Protein AF-A0A109BG45-F1 (afdb_monomer_lite)

Structure (mmCIF, N/CA/C/O backbone):
data_AF-A0A109BG45-F1
#
_entry.id   AF-A0A109BG45-F1
#
loop_
_atom_site.group_PDB
_atom_site.id
_atom_site.type_symbol
_atom_site.label_atom_id
_atom_site.label_alt_id
_atom_site.label_comp_id
_atom_site.label_asym_id
_atom_site.label_entity_id
_atom_site.label_seq_id
_atom_site.pdbx_PDB_ins_code
_atom_site.Cartn_x
_atom_site.Cartn_y
_atom_site.Cartn_z
_atom_site.occupancy
_atom_site.B_iso_or_equiv
_atom_site.auth_seq_id
_atom_site.auth_comp_id
_atom_site.auth_asym_id
_atom_site.auth_atom_id
_atom_site.pdbx_PDB_model_num
ATOM 1 N N . MET A 1 1 ? -36.712 28.161 37.972 1.00 39.00 1 MET A N 1
ATOM 2 C CA . MET A 1 1 ? -36.396 28.211 36.526 1.00 39.00 1 MET A CA 1
ATOM 3 C C . MET A 1 1 ? -36.113 26.792 36.046 1.00 39.00 1 MET A C 1
ATOM 5 O O . MET A 1 1 ? -35.188 26.171 36.550 1.00 39.00 1 MET A O 1
ATOM 9 N N . GLY A 1 2 ? -36.971 26.234 35.188 1.00 49.62 2 GLY A N 1
ATOM 10 C CA . GLY A 1 2 ? -36.938 24.815 34.811 1.00 49.62 2 GLY A CA 1
ATOM 11 C C . GLY A 1 2 ? -35.789 24.480 33.861 1.00 49.62 2 GLY A C 1
ATOM 12 O O . GLY A 1 2 ? -35.811 24.874 32.696 1.00 49.62 2 GLY A O 1
ATOM 13 N N . GLY A 1 3 ? -34.791 23.744 34.353 1.00 68.00 3 GLY A N 1
ATOM 14 C CA . GLY A 1 3 ? -33.660 23.276 33.554 1.00 68.00 3 GLY A CA 1
ATOM 15 C C . GLY A 1 3 ? -34.082 22.176 32.581 1.00 68.00 3 GLY A C 1
ATOM 16 O O . GLY A 1 3 ? -34.244 21.022 32.973 1.00 68.00 3 GLY A O 1
ATOM 17 N N . ARG A 1 4 ? -34.262 22.518 31.300 1.00 81.50 4 ARG A N 1
ATOM 18 C CA . ARG A 1 4 ? -34.467 21.524 30.236 1.00 81.50 4 ARG A CA 1
ATOM 19 C C . ARG A 1 4 ? -33.150 20.792 29.973 1.00 81.50 4 ARG A C 1
ATOM 21 O O . ARG A 1 4 ? -32.140 21.424 29.675 1.00 81.50 4 ARG A O 1
ATOM 28 N N . GLN A 1 5 ? -33.165 19.466 30.078 1.00 89.19 5 GLN A N 1
ATOM 29 C CA . GLN A 1 5 ? -32.034 18.616 29.697 1.00 89.19 5 GLN A CA 1
ATOM 30 C C . GLN A 1 5 ? -32.020 18.423 28.177 1.00 89.19 5 GLN A C 1
ATOM 32 O O . GLN A 1 5 ? -33.080 18.301 27.567 1.00 89.19 5 GLN A O 1
ATOM 37 N N . TYR A 1 6 ? -30.833 18.370 27.576 1.00 90.00 6 TYR A N 1
ATOM 38 C CA . TYR A 1 6 ? -30.641 18.184 26.135 1.00 90.00 6 TYR A CA 1
ATOM 39 C C . TYR A 1 6 ? -29.711 17.006 25.873 1.00 90.00 6 TYR A C 1
ATOM 41 O O . TYR A 1 6 ? -28.786 16.752 26.648 1.00 90.00 6 TYR A O 1
ATOM 49 N N . LEU A 1 7 ? -29.944 16.306 24.764 1.00 91.25 7 LEU A N 1
ATOM 50 C CA . LEU A 1 7 ? -29.063 15.242 24.306 1.00 91.25 7 LEU A CA 1
ATOM 51 C C . LEU A 1 7 ? -28.086 15.791 23.264 1.00 91.25 7 LEU A C 1
ATOM 53 O O . LEU A 1 7 ? -28.485 16.496 22.342 1.00 91.25 7 LEU A O 1
ATOM 57 N N . TYR A 1 8 ? -26.811 15.431 23.384 1.00 90.06 8 TYR A N 1
ATOM 58 C CA . TYR A 1 8 ? -25.773 15.812 22.430 1.00 90.06 8 TYR A CA 1
ATOM 59 C C . TYR A 1 8 ? -25.122 14.573 21.820 1.00 90.06 8 TYR A C 1
ATOM 61 O O . TYR A 1 8 ? -24.766 13.625 22.522 1.00 90.06 8 TYR A O 1
ATOM 69 N N . ARG A 1 9 ? -24.927 14.600 20.501 1.00 88.50 9 ARG A N 1
ATOM 70 C CA . ARG A 1 9 ? -24.063 13.669 19.779 1.00 88.50 9 ARG A CA 1
ATOM 71 C C . ARG A 1 9 ? -22.650 14.230 19.760 1.00 88.50 9 ARG A C 1
ATOM 73 O O . ARG A 1 9 ? -22.408 15.278 19.168 1.00 88.50 9 ARG A O 1
ATOM 80 N N . ILE A 1 10 ? -21.724 13.504 20.369 1.00 87.19 10 ILE A N 1
ATOM 81 C CA . ILE A 1 10 ? -20.293 13.797 20.283 1.00 87.19 10 ILE A CA 1
ATOM 82 C C . ILE A 1 10 ? -19.806 13.280 18.928 1.00 87.19 10 ILE A C 1
ATOM 84 O O . ILE A 1 10 ? -19.889 12.077 18.669 1.00 87.19 10 ILE A O 1
ATOM 88 N N . VAL A 1 11 ? -19.366 14.185 18.054 1.00 79.31 11 VAL A N 1
ATOM 89 C CA . VAL A 1 11 ? -18.773 13.846 16.751 1.00 79.31 11 VAL A CA 1
ATOM 90 C C . VAL A 1 11 ? -17.262 13.685 16.916 1.00 79.31 11 VAL A C 1
ATOM 92 O O . VAL A 1 11 ? -16.708 12.662 16.523 1.00 79.31 11 VAL A O 1
ATOM 95 N N . ASP A 1 12 ? -16.627 14.634 17.603 1.00 74.25 12 ASP A N 1
ATOM 96 C CA . ASP A 1 12 ? -15.226 14.586 18.029 1.00 74.25 12 ASP A CA 1
ATOM 97 C C . ASP A 1 12 ? -15.046 15.343 19.368 1.00 74.25 12 ASP A C 1
ATOM 99 O O . ASP A 1 12 ? -16.030 15.661 20.033 1.00 74.25 12 ASP A O 1
ATOM 103 N N . ARG A 1 13 ? -13.798 15.592 19.804 1.00 73.00 13 ARG A N 1
ATOM 104 C CA . ARG A 1 13 ? -13.488 16.262 21.087 1.00 73.00 13 ARG A CA 1
ATOM 105 C C . ARG A 1 13 ? -14.032 17.701 21.181 1.00 73.00 13 ARG A C 1
ATOM 107 O O . ARG A 1 13 ? -14.229 18.179 22.293 1.00 73.00 13 ARG A O 1
ATOM 114 N N . TYR A 1 14 ? -14.226 18.388 20.060 1.00 76.12 14 TYR A N 1
ATOM 115 C CA . TYR A 1 14 ? -14.651 19.790 19.996 1.00 76.12 14 TYR A CA 1
ATOM 116 C C . TYR A 1 14 ? -16.032 19.964 19.357 1.00 76.12 14 TYR A C 1
ATOM 118 O O . TYR A 1 14 ? -16.731 20.928 19.663 1.00 76.12 14 TYR A O 1
ATOM 126 N N . THR A 1 15 ? -16.451 19.024 18.510 1.00 81.62 15 THR A N 1
ATOM 127 C CA . THR A 1 15 ? -17.715 19.101 17.777 1.00 81.62 15 THR A CA 1
ATOM 128 C C . THR A 1 15 ? -18.800 18.278 18.460 1.00 81.62 15 THR A C 1
ATOM 130 O O . THR A 1 15 ? -18.813 17.042 18.405 1.00 81.62 15 THR A O 1
ATOM 133 N N . HIS A 1 16 ? -19.770 18.969 19.057 1.00 88.94 16 HIS A N 1
ATOM 134 C CA . HIS A 1 16 ? -20.977 18.368 19.622 1.00 88.94 16 HIS A CA 1
ATOM 135 C C . HIS A 1 16 ? -22.215 18.871 18.874 1.00 88.94 16 HIS A C 1
ATOM 137 O O . HIS A 1 16 ? -22.418 20.073 18.724 1.00 88.94 16 HIS A O 1
ATOM 143 N N . LYS A 1 17 ? -23.083 17.954 18.437 1.00 89.19 17 LYS A N 1
ATOM 144 C CA . LYS A 1 17 ? -24.343 18.284 17.759 1.00 89.19 17 LYS A CA 1
ATOM 145 C C . LYS A 1 17 ? -25.517 18.041 18.700 1.00 89.19 17 LYS A C 1
ATOM 147 O O . LYS A 1 17 ? -25.721 16.909 19.136 1.00 89.19 17 LYS A O 1
ATOM 152 N N . SER A 1 18 ? -26.285 19.085 19.012 1.00 90.06 18 SER A N 1
ATOM 153 C CA . SER A 1 18 ? -27.522 18.935 19.788 1.00 90.06 18 SER A CA 1
ATOM 154 C C . SER A 1 18 ? -28.528 18.079 19.015 1.00 90.06 18 SER A C 1
ATOM 156 O O . SER A 1 18 ? -28.709 18.253 17.810 1.00 90.06 18 SER A O 1
ATOM 158 N N . LEU A 1 19 ? -29.166 17.144 19.714 1.00 90.88 19 LEU A N 1
ATOM 159 C CA . LEU A 1 19 ? -30.260 16.307 19.218 1.00 90.88 19 LEU A CA 1
ATOM 160 C C . LEU A 1 19 ? -31.622 16.770 19.759 1.00 90.88 19 LEU A C 1
ATOM 162 O O . LEU A 1 19 ? -32.627 16.097 19.550 1.00 90.88 19 LEU A O 1
ATOM 166 N N . GLY A 1 20 ? -31.657 17.917 20.445 1.00 91.31 20 GLY A N 1
ATOM 167 C CA . GLY A 1 20 ? -32.867 18.482 21.028 1.00 91.31 20 GLY A CA 1
ATOM 168 C C . GLY A 1 20 ? -33.078 18.129 22.507 1.00 91.31 20 GLY A C 1
ATOM 169 O O . GLY A 1 20 ? -32.203 17.535 23.152 1.00 91.31 20 GLY A O 1
ATOM 170 N N . PRO A 1 21 ? -34.213 18.572 23.078 1.00 93.06 21 PRO A N 1
ATOM 171 C CA . PRO A 1 21 ? -34.541 18.356 24.479 1.00 93.06 21 PRO A CA 1
ATOM 172 C C . PRO A 1 21 ? -34.782 16.874 24.774 1.00 93.06 21 PRO A C 1
ATOM 174 O O . PRO A 1 21 ? -35.216 16.108 23.914 1.00 93.06 21 PRO A O 1
ATOM 177 N N . ARG A 1 22 ? -34.538 16.486 26.026 1.00 91.94 22 ARG A N 1
ATOM 178 C CA . ARG A 1 22 ? -34.756 15.131 26.523 1.00 91.94 22 ARG A CA 1
ATOM 179 C C . ARG A 1 22 ? -36.249 14.792 26.503 1.00 91.94 22 ARG A C 1
ATOM 181 O O . ARG A 1 22 ? -37.022 15.264 27.329 1.00 91.94 22 ARG A O 1
ATOM 188 N N . THR A 1 23 ? -36.624 13.958 25.546 1.00 93.06 23 THR A N 1
ATOM 189 C CA . THR A 1 23 ? -37.953 13.375 25.328 1.00 93.06 23 THR A CA 1
ATOM 190 C C . THR A 1 23 ? -37.845 11.850 25.250 1.00 93.06 23 THR A C 1
ATOM 192 O O . THR A 1 23 ? -36.745 11.315 25.077 1.00 93.06 23 THR A O 1
ATOM 195 N N . ALA A 1 24 ? -38.978 11.141 25.311 1.00 93.38 24 ALA A N 1
ATOM 196 C CA . ALA A 1 24 ? -39.016 9.688 25.114 1.00 93.38 24 ALA A CA 1
ATOM 197 C C . ALA A 1 24 ? -38.356 9.263 23.786 1.00 93.38 24 ALA A C 1
ATOM 199 O O . ALA A 1 24 ? -37.569 8.321 23.762 1.00 93.38 24 ALA A O 1
ATOM 200 N N . ALA A 1 25 ? -38.581 10.023 22.706 1.00 92.06 25 ALA A N 1
ATOM 201 C CA . ALA A 1 25 ? -37.972 9.764 21.402 1.00 92.06 25 ALA A CA 1
ATOM 202 C C . ALA A 1 25 ? -36.437 9.910 21.420 1.00 92.06 25 ALA A C 1
ATOM 204 O O . ALA A 1 25 ? -35.722 9.042 20.923 1.00 92.06 25 ALA A O 1
ATOM 205 N N . THR A 1 26 ? -35.901 10.979 22.024 1.00 92.69 26 THR A N 1
ATOM 206 C CA . THR A 1 26 ? -34.438 11.171 22.108 1.00 92.69 26 THR A CA 1
ATOM 207 C C . THR A 1 26 ? -33.763 10.173 23.052 1.00 92.69 26 THR A C 1
ATOM 209 O O . THR A 1 26 ? -32.624 9.781 22.807 1.00 92.69 26 THR A O 1
ATOM 212 N N . GLU A 1 27 ? -34.449 9.735 24.115 1.00 93.25 27 GLU A N 1
ATOM 213 C CA . GLU A 1 27 ? -33.936 8.685 25.005 1.00 93.25 27 GLU A CA 1
ATOM 214 C C . GLU A 1 27 ? -33.899 7.328 24.299 1.00 93.25 27 GLU A C 1
ATOM 216 O O . GLU A 1 27 ? -32.901 6.620 24.428 1.00 93.25 27 GLU A O 1
ATOM 221 N N . GLN A 1 28 ? -34.907 7.008 23.480 1.00 94.06 28 GLN A N 1
ATOM 222 C CA . GLN A 1 28 ? -34.885 5.808 22.644 1.00 94.06 28 GLN A CA 1
ATOM 223 C C . GLN A 1 28 ? -33.707 5.836 21.660 1.00 94.06 28 GLN A C 1
ATOM 225 O O . GLN A 1 28 ? -32.928 4.889 21.613 1.00 94.06 28 GLN A O 1
ATOM 230 N N . LEU A 1 29 ? -33.485 6.961 20.965 1.00 92.00 29 LEU A N 1
ATOM 231 C CA . LEU A 1 29 ? -32.344 7.123 20.052 1.00 92.00 29 LEU A CA 1
ATOM 232 C C . LEU A 1 29 ? -30.999 6.917 20.767 1.00 92.00 29 LEU A C 1
ATOM 234 O O . LEU A 1 29 ? -30.096 6.260 20.241 1.00 92.00 29 LEU A O 1
ATOM 238 N N . LYS A 1 30 ? -30.852 7.461 21.981 1.00 92.88 30 LYS A N 1
ATOM 239 C CA . LYS A 1 30 ? -29.665 7.243 22.818 1.00 92.88 30 LYS A CA 1
ATOM 240 C C . LYS A 1 30 ? -29.502 5.765 23.168 1.00 92.88 30 LYS A C 1
ATOM 242 O O . LYS A 1 30 ? -28.385 5.254 23.078 1.00 92.88 30 LYS A O 1
ATOM 247 N N . GLN A 1 31 ? -30.581 5.098 23.571 1.00 94.88 31 GLN A N 1
ATOM 248 C CA . GLN A 1 31 ? -30.557 3.690 23.950 1.00 94.88 31 GLN A CA 1
ATOM 249 C C . GLN A 1 31 ? -30.162 2.804 22.764 1.00 94.88 31 GLN A C 1
ATOM 251 O O . GLN A 1 31 ? -29.229 2.012 22.885 1.00 94.88 31 GLN A O 1
ATOM 256 N N . ASP A 1 32 ? -30.776 3.009 21.599 1.00 94.12 32 ASP A N 1
ATOM 257 C CA . ASP A 1 32 ? -30.474 2.270 20.369 1.00 94.12 32 ASP A CA 1
ATOM 258 C C . ASP A 1 32 ? -29.011 2.457 19.948 1.00 94.12 32 ASP A C 1
ATOM 260 O O . ASP A 1 32 ? -28.314 1.492 19.609 1.00 94.12 32 ASP A O 1
ATOM 264 N N . TYR A 1 33 ? -28.503 3.693 20.036 1.00 92.81 33 TYR A N 1
ATOM 265 C CA . TYR A 1 33 ? -27.098 3.997 19.780 1.00 92.81 33 TYR A CA 1
ATOM 266 C C . TYR A 1 33 ? -26.167 3.281 20.764 1.00 92.81 33 TYR A C 1
ATOM 268 O O . TYR A 1 33 ? -25.175 2.685 20.343 1.00 92.81 33 TYR A O 1
ATOM 276 N N . MET A 1 34 ? -26.458 3.321 22.067 1.00 94.31 34 MET A N 1
ATOM 277 C CA . MET A 1 34 ? -25.618 2.688 23.089 1.00 94.31 34 MET A CA 1
ATOM 278 C C . MET A 1 34 ? -25.619 1.163 22.962 1.00 94.31 34 MET A C 1
ATOM 280 O O . MET A 1 34 ? -24.546 0.553 23.034 1.00 94.31 34 MET A O 1
ATOM 284 N N . THR A 1 35 ? -26.778 0.555 22.702 1.00 96.25 35 THR A N 1
ATOM 285 C CA . THR A 1 35 ? -26.905 -0.883 22.437 1.00 96.25 35 THR A CA 1
ATOM 286 C C . THR A 1 35 ? -26.104 -1.269 21.195 1.00 96.25 35 THR A C 1
ATOM 288 O O . THR A 1 35 ? -25.233 -2.139 21.274 1.00 96.25 35 THR A O 1
ATOM 291 N N . SER A 1 36 ? -26.291 -0.560 20.077 1.00 94.38 36 SER A N 1
ATOM 292 C CA . SER A 1 36 ? -25.552 -0.810 18.830 1.00 94.38 36 SER A CA 1
ATOM 293 C C . SER A 1 36 ? -24.044 -0.624 19.003 1.00 94.38 36 SER A C 1
ATOM 295 O O . SER A 1 36 ? -23.246 -1.453 18.566 1.00 94.38 36 SER A O 1
ATOM 297 N N . ARG A 1 37 ? -23.621 0.439 19.695 1.00 94.50 37 ARG A N 1
ATOM 298 C CA . ARG A 1 37 ? -22.209 0.720 19.983 1.00 94.50 37 ARG A CA 1
ATOM 299 C C . ARG A 1 37 ? -21.577 -0.386 20.822 1.00 94.50 37 ARG A C 1
ATOM 301 O O . ARG A 1 37 ? -20.450 -0.789 20.538 1.00 94.50 37 ARG A O 1
ATOM 308 N N . THR A 1 38 ? -22.278 -0.861 21.846 1.00 96.56 38 THR A N 1
ATOM 309 C CA . THR A 1 38 ? -21.796 -1.922 22.739 1.00 96.56 38 THR A CA 1
ATOM 310 C C . THR A 1 38 ? -21.683 -3.248 21.993 1.00 96.56 38 THR A C 1
ATOM 312 O O . THR A 1 38 ? -20.633 -3.894 22.047 1.00 96.56 38 THR A O 1
ATOM 315 N N . ALA A 1 39 ? -22.711 -3.608 21.218 1.00 96.31 39 ALA A N 1
ATOM 316 C CA . ALA A 1 39 ? -22.712 -4.803 20.381 1.00 96.31 39 ALA A CA 1
ATOM 317 C C . ALA A 1 39 ? -21.572 -4.778 19.348 1.00 96.31 39 ALA A C 1
ATOM 319 O O . ALA A 1 39 ? -20.793 -5.729 19.264 1.00 96.31 39 ALA A O 1
ATOM 320 N N . ASN A 1 40 ? -21.401 -3.664 18.629 1.00 96.25 40 ASN A N 1
ATOM 321 C CA . ASN A 1 40 ? -20.343 -3.508 17.629 1.00 96.25 40 ASN A CA 1
ATOM 322 C C . ASN A 1 40 ? -18.943 -3.540 18.248 1.00 96.25 40 ASN A C 1
ATOM 324 O O . ASN A 1 40 ? -18.062 -4.213 17.717 1.00 96.25 40 ASN A O 1
ATOM 328 N N . ARG A 1 41 ? -18.728 -2.883 19.398 1.00 95.81 41 ARG A N 1
ATOM 329 C CA . ARG A 1 41 ? -17.450 -2.966 20.127 1.00 95.81 41 ARG A CA 1
ATOM 330 C C . ARG A 1 41 ? -17.128 -4.400 20.531 1.00 95.81 41 ARG A C 1
ATOM 332 O O . ARG A 1 41 ? -16.028 -4.867 20.259 1.00 95.81 41 ARG A O 1
ATOM 339 N N . SER A 1 42 ? -18.097 -5.108 21.110 1.00 96.88 42 SER A N 1
ATOM 340 C CA . SER A 1 42 ? -17.935 -6.517 21.485 1.00 96.88 42 SER A CA 1
ATOM 341 C C . SER A 1 42 ? -17.601 -7.389 20.270 1.00 96.88 42 SER A C 1
ATOM 343 O O . SER A 1 42 ? -16.668 -8.192 20.319 1.00 96.88 42 SER A O 1
ATOM 345 N N . ARG A 1 43 ? -18.299 -7.186 19.144 1.00 97.06 43 ARG A N 1
ATOM 346 C CA . ARG A 1 43 ? -18.043 -7.902 17.887 1.00 97.06 43 ARG A CA 1
ATOM 347 C C . ARG A 1 43 ? -16.636 -7.633 17.348 1.00 97.06 43 ARG A C 1
ATOM 349 O O . ARG A 1 43 ? -15.932 -8.591 17.047 1.00 97.06 43 ARG A O 1
ATOM 356 N N . ILE A 1 44 ? -16.199 -6.373 17.288 1.00 95.31 44 ILE A N 1
ATOM 357 C CA . ILE A 1 44 ? -14.841 -6.000 16.854 1.00 95.31 44 ILE A CA 1
ATOM 358 C C . ILE A 1 44 ? -13.788 -6.663 17.747 1.00 95.31 44 ILE A C 1
ATOM 360 O O . ILE A 1 44 ? -12.849 -7.267 17.236 1.00 95.31 44 ILE A O 1
ATOM 364 N N . THR A 1 45 ? -13.954 -6.620 19.073 1.00 96.12 45 THR A N 1
ATOM 365 C CA . THR A 1 45 ? -13.021 -7.266 20.008 1.00 96.12 45 THR A CA 1
ATOM 366 C C . THR A 1 45 ? -12.950 -8.778 19.791 1.00 96.12 45 THR A C 1
ATOM 368 O O . THR A 1 45 ? -11.857 -9.341 19.785 1.00 96.12 45 THR A O 1
ATOM 371 N N . LYS A 1 46 ? -14.090 -9.450 19.592 1.00 97.62 46 LYS A N 1
ATOM 372 C CA . LYS A 1 46 ? -14.124 -10.897 19.324 1.00 97.62 46 LYS A CA 1
ATOM 373 C C . LYS A 1 46 ? -13.450 -11.251 17.997 1.00 97.62 46 LYS A C 1
ATOM 375 O O . LYS A 1 46 ? -12.635 -12.168 17.972 1.00 97.62 46 LYS A O 1
ATOM 380 N N . LEU A 1 47 ? -13.742 -10.508 16.926 1.00 96.38 47 LEU A N 1
ATOM 381 C CA . LEU A 1 47 ? -13.122 -10.709 15.612 1.00 96.38 47 LEU A CA 1
ATOM 382 C C . LEU A 1 47 ? -11.608 -10.480 15.667 1.00 96.38 47 LEU A C 1
ATOM 384 O O . LEU A 1 47 ? -10.847 -11.298 15.160 1.00 96.38 47 LEU A O 1
ATOM 388 N N . ARG A 1 48 ? -11.159 -9.428 16.360 1.00 95.12 48 ARG A N 1
ATOM 389 C CA . ARG A 1 48 ? -9.731 -9.163 16.564 1.00 95.12 48 ARG A CA 1
ATOM 390 C C . ARG A 1 48 ? -9.032 -10.318 17.281 1.00 95.12 48 ARG A C 1
ATOM 392 O O . ARG A 1 48 ? -7.999 -10.774 16.807 1.00 95.12 48 ARG A O 1
ATOM 399 N N . LYS A 1 49 ? -9.623 -10.846 18.358 1.00 97.00 49 LYS A N 1
ATOM 400 C CA . LYS A 1 49 ? -9.081 -12.021 19.061 1.00 97.00 49 LYS A CA 1
ATOM 401 C C . LYS A 1 49 ? -9.001 -13.256 18.161 1.00 97.00 49 LYS A C 1
ATOM 403 O O . LYS A 1 49 ? -8.078 -14.049 18.304 1.00 97.00 49 LYS A O 1
ATOM 408 N N . ALA A 1 50 ? -9.958 -13.447 17.252 1.00 96.88 50 ALA A N 1
ATOM 409 C CA . ALA A 1 50 ? -9.915 -14.552 16.294 1.00 96.88 50 ALA A CA 1
ATOM 410 C C . ALA A 1 50 ? -8.757 -14.397 15.289 1.00 96.88 50 ALA A C 1
ATOM 412 O O . ALA A 1 50 ? -8.051 -15.369 15.016 1.00 96.88 50 ALA A O 1
ATOM 413 N N . LEU A 1 51 ? -8.510 -13.176 14.802 1.00 95.81 51 LEU A N 1
ATOM 414 C CA . LEU A 1 51 ? -7.352 -12.877 13.952 1.00 95.81 51 LEU A CA 1
ATOM 415 C C . LEU A 1 51 ? -6.031 -13.104 14.698 1.00 95.81 51 LEU A C 1
ATOM 417 O O . LEU A 1 51 ? -5.156 -13.794 14.186 1.00 95.81 51 LEU A O 1
ATOM 421 N N . GLU A 1 52 ? -5.917 -12.614 15.935 1.00 96.56 52 GLU A N 1
ATOM 422 C CA . GLU A 1 52 ? -4.722 -12.790 16.776 1.00 96.56 52 GLU A CA 1
ATOM 423 C C . GLU A 1 52 ? -4.422 -14.273 17.048 1.00 96.56 52 GLU A C 1
ATOM 425 O O . GLU A 1 52 ? -3.265 -14.686 17.015 1.00 96.56 52 GLU A O 1
ATOM 430 N N . LYS A 1 53 ? -5.456 -15.104 17.235 1.00 97.25 53 LYS A N 1
ATOM 431 C CA . LYS A 1 53 ? -5.306 -16.566 17.346 1.00 97.25 53 LYS A CA 1
ATOM 432 C C . LYS A 1 53 ? -4.837 -17.228 16.049 1.00 97.25 53 LYS A C 1
ATOM 434 O O . LYS A 1 53 ? -4.150 -18.243 16.108 1.00 97.25 53 LYS A O 1
ATOM 439 N N . SER A 1 54 ? -5.206 -16.674 14.896 1.00 96.44 54 SER A N 1
ATOM 440 C CA . SER A 1 54 ? -4.842 -17.215 13.579 1.00 96.44 54 SER A CA 1
ATOM 441 C C . SER A 1 54 ? -3.436 -16.791 13.143 1.00 96.44 54 SER A C 1
ATOM 443 O O . SER A 1 54 ? -2.811 -17.464 12.330 1.00 96.44 54 SER A O 1
ATOM 445 N N . ALA A 1 55 ? -2.897 -15.709 13.709 1.00 97.44 55 ALA A N 1
ATOM 446 C CA . ALA A 1 55 ? -1.608 -15.156 13.306 1.00 97.44 55 ALA A CA 1
ATOM 447 C C . ALA A 1 55 ? -0.418 -16.137 13.418 1.00 97.44 55 ALA A C 1
ATOM 449 O O . ALA A 1 55 ? 0.368 -16.221 12.472 1.00 97.44 55 ALA A O 1
ATOM 450 N N . PRO A 1 56 ? -0.255 -16.933 14.497 1.00 97.81 56 PRO A N 1
ATOM 451 C CA . PRO A 1 56 ? 0.781 -17.966 14.544 1.00 97.81 56 PRO A CA 1
ATOM 452 C C . PRO A 1 56 ? 0.612 -19.038 13.462 1.00 97.81 56 PRO A C 1
ATOM 454 O O . PRO A 1 56 ? 1.607 -19.468 12.889 1.00 97.81 56 PRO A O 1
ATOM 457 N N . ILE A 1 57 ? -0.631 -19.419 13.143 1.00 97.44 57 ILE A N 1
ATOM 458 C CA . ILE A 1 57 ? -0.941 -20.413 12.103 1.00 97.44 57 ILE A CA 1
ATOM 459 C C . ILE A 1 57 ? -0.540 -19.868 10.732 1.00 97.44 57 ILE A C 1
ATOM 461 O O . ILE A 1 57 ? 0.160 -20.542 9.986 1.00 97.44 57 ILE A O 1
ATOM 465 N N . ASN A 1 58 ? -0.903 -18.621 10.428 1.00 96.88 58 ASN A N 1
ATOM 466 C CA . ASN A 1 58 ? -0.539 -17.983 9.165 1.00 96.88 58 ASN A CA 1
ATOM 467 C C . ASN A 1 58 ? 0.984 -17.907 8.970 1.00 96.88 58 ASN A C 1
ATOM 469 O O . ASN A 1 58 ? 1.478 -18.113 7.862 1.00 96.88 58 ASN A O 1
ATOM 473 N N . ARG A 1 59 ? 1.732 -17.641 10.050 1.00 96.81 59 ARG A N 1
ATOM 474 C CA . ARG A 1 59 ? 3.203 -17.668 10.029 1.00 96.81 59 ARG A CA 1
ATOM 475 C C . ARG A 1 59 ? 3.739 -19.078 9.799 1.00 96.81 59 ARG A C 1
ATOM 477 O O . ARG A 1 59 ? 4.597 -19.254 8.944 1.00 96.81 59 ARG A O 1
ATOM 484 N N . ALA A 1 60 ? 3.207 -20.073 10.510 1.00 96.75 60 ALA A N 1
ATOM 485 C CA . ALA A 1 60 ? 3.611 -21.472 10.358 1.00 96.75 60 ALA A CA 1
ATOM 486 C C . ALA A 1 60 ? 3.331 -22.024 8.948 1.00 96.75 60 ALA A C 1
ATOM 488 O O . ALA A 1 60 ? 4.103 -22.829 8.443 1.00 96.75 60 ALA A O 1
ATOM 489 N N . MET A 1 61 ? 2.267 -21.549 8.297 1.00 94.44 61 MET A N 1
ATOM 490 C CA . MET A 1 61 ? 1.903 -21.901 6.919 1.00 94.44 61 MET A CA 1
ATOM 491 C C . MET A 1 61 ? 2.693 -21.121 5.852 1.00 94.44 61 MET A C 1
ATOM 493 O O . MET A 1 61 ? 2.430 -21.281 4.664 1.00 94.44 61 MET A O 1
ATOM 497 N N . GLY A 1 62 ? 3.623 -20.241 6.241 1.00 91.62 62 GLY A N 1
ATOM 498 C CA . GLY A 1 62 ? 4.426 -19.455 5.297 1.00 91.62 62 GLY A CA 1
ATOM 499 C C . GLY A 1 62 ? 3.665 -18.336 4.572 1.00 91.62 62 GLY A C 1
ATOM 500 O O . GLY A 1 62 ? 4.188 -17.766 3.619 1.00 91.62 62 GLY A O 1
ATOM 501 N N . LEU A 1 63 ? 2.452 -17.985 5.020 1.00 92.62 63 LEU A N 1
ATOM 502 C CA . LEU A 1 63 ? 1.620 -16.945 4.393 1.00 92.62 63 LEU A CA 1
ATOM 503 C C . LEU A 1 63 ? 2.079 -15.523 4.748 1.00 92.62 63 LEU A C 1
ATOM 505 O O . LEU A 1 63 ? 1.771 -14.569 4.040 1.00 92.62 63 LEU A O 1
ATOM 509 N N . ALA A 1 64 ? 2.785 -15.375 5.868 1.00 95.38 64 ALA A N 1
ATOM 510 C CA . ALA A 1 64 ? 3.208 -14.106 6.451 1.00 95.38 64 ALA A CA 1
ATOM 511 C C . ALA A 1 64 ? 4.365 -13.459 5.665 1.00 95.38 64 ALA A C 1
ATOM 513 O O . ALA A 1 64 ? 5.530 -13.603 6.029 1.00 95.38 64 ALA A O 1
ATOM 514 N N . ARG A 1 65 ? 4.028 -12.773 4.568 1.00 93.81 65 ARG A N 1
ATOM 515 C CA . ARG A 1 65 ? 4.979 -12.272 3.562 1.00 93.81 65 ARG A CA 1
ATOM 516 C C . ARG A 1 65 ? 5.197 -10.759 3.592 1.00 93.81 65 ARG A C 1
ATOM 518 O O . ARG A 1 65 ? 6.298 -10.321 3.275 1.00 93.81 65 ARG A O 1
ATOM 525 N N . VAL A 1 66 ? 4.178 -9.965 3.944 1.00 96.19 66 VAL A N 1
ATOM 526 C CA . VAL A 1 66 ? 4.288 -8.492 3.913 1.00 96.19 66 VAL A CA 1
ATOM 527 C C . VAL A 1 66 ? 5.175 -8.007 5.066 1.00 96.19 66 VAL A C 1
ATOM 529 O O . VAL A 1 66 ? 4.853 -8.325 6.217 1.00 96.19 66 VAL A O 1
ATOM 532 N N . PRO A 1 67 ? 6.221 -7.197 4.809 1.00 95.56 67 PRO A N 1
ATOM 533 C CA . PRO A 1 67 ? 7.1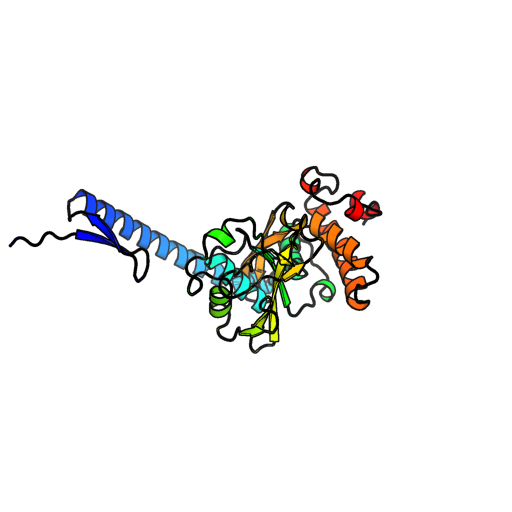04 -6.683 5.848 1.00 95.56 67 PRO A CA 1
ATOM 534 C C . PRO A 1 67 ? 6.333 -5.985 6.965 1.00 95.56 67 PRO A C 1
ATOM 536 O O . PRO A 1 67 ? 5.390 -5.223 6.717 1.00 95.56 67 PRO A O 1
ATOM 539 N N . ARG A 1 68 ? 6.734 -6.215 8.218 1.00 95.00 68 ARG A N 1
ATOM 540 C CA . ARG A 1 68 ? 6.032 -5.659 9.384 1.00 95.00 68 ARG A CA 1
ATOM 541 C C . ARG A 1 68 ? 5.945 -4.128 9.348 1.00 95.00 68 ARG A C 1
ATOM 543 O O . ARG A 1 68 ? 4.904 -3.587 9.724 1.00 95.00 68 ARG A O 1
ATOM 550 N N . ALA A 1 69 ? 7.001 -3.441 8.905 1.00 94.75 69 ALA A N 1
ATOM 551 C CA . ALA A 1 69 ? 7.024 -1.981 8.785 1.00 94.75 69 ALA A CA 1
ATOM 552 C C . ALA A 1 69 ? 5.946 -1.481 7.807 1.00 94.75 69 ALA A C 1
ATOM 554 O O . ALA A 1 69 ? 5.063 -0.713 8.198 1.00 94.75 69 ALA A O 1
ATOM 555 N N . ALA A 1 70 ? 5.927 -2.023 6.584 1.00 96.44 70 ALA A N 1
ATOM 556 C CA . ALA A 1 70 ? 4.893 -1.753 5.586 1.00 96.44 70 ALA A CA 1
ATOM 557 C C . ALA A 1 70 ? 3.483 -2.029 6.124 1.00 96.44 70 ALA A C 1
ATOM 559 O O . ALA A 1 70 ? 2.579 -1.209 5.977 1.00 96.44 70 ALA A O 1
ATOM 560 N N . ALA A 1 71 ? 3.288 -3.165 6.799 1.00 97.19 71 ALA A N 1
ATOM 561 C CA . ALA A 1 71 ? 1.984 -3.555 7.316 1.00 97.19 71 ALA A CA 1
ATOM 562 C C . ALA A 1 71 ? 1.438 -2.590 8.378 1.00 97.19 71 ALA A C 1
ATOM 564 O O . ALA A 1 71 ? 0.237 -2.310 8.390 1.00 97.19 71 ALA A O 1
ATOM 565 N N . LYS A 1 72 ? 2.296 -2.056 9.259 1.00 97.06 72 LYS A N 1
ATOM 566 C CA . LYS A 1 72 ? 1.896 -1.026 10.233 1.00 97.06 72 LYS A CA 1
ATOM 567 C C . LYS A 1 72 ? 1.408 0.240 9.526 1.00 97.06 72 LYS A C 1
ATOM 569 O O . LYS A 1 72 ? 0.338 0.740 9.872 1.00 97.06 72 LYS A O 1
ATOM 574 N N . ILE A 1 73 ? 2.154 0.709 8.524 1.00 97.06 73 ILE A N 1
ATOM 575 C CA . ILE A 1 73 ? 1.820 1.901 7.730 1.00 97.06 73 ILE A CA 1
ATOM 576 C C . ILE A 1 73 ? 0.489 1.701 7.000 1.00 97.06 73 ILE A C 1
ATOM 578 O O . ILE A 1 73 ? -0.427 2.505 7.155 1.00 97.06 73 ILE A O 1
ATOM 582 N N . LEU A 1 74 ? 0.338 0.590 6.277 1.00 97.44 74 LEU A N 1
ATOM 583 C CA . LEU A 1 74 ? -0.876 0.269 5.522 1.00 97.44 74 LEU A CA 1
ATOM 584 C C . LEU A 1 74 ? -2.115 0.210 6.420 1.00 97.44 74 LEU A C 1
ATOM 586 O O . LEU A 1 74 ? -3.135 0.811 6.097 1.00 97.44 74 LEU A O 1
ATOM 590 N N . ARG A 1 75 ? -2.022 -0.441 7.587 1.00 96.88 75 ARG A N 1
ATOM 591 C CA . ARG A 1 75 ? -3.130 -0.489 8.556 1.00 96.88 75 ARG A CA 1
ATOM 592 C C . ARG A 1 75 ? -3.457 0.885 9.137 1.00 96.88 75 ARG A C 1
ATOM 594 O O . ARG A 1 75 ? -4.623 1.148 9.416 1.00 96.88 75 ARG A O 1
ATOM 601 N N . ALA A 1 76 ? -2.463 1.747 9.355 1.00 94.88 76 ALA A N 1
ATOM 602 C CA . ALA A 1 76 ? -2.702 3.099 9.851 1.00 94.88 76 ALA A CA 1
ATOM 603 C C . ALA A 1 76 ? -3.387 3.983 8.794 1.00 94.88 76 ALA A C 1
ATOM 605 O O . ALA A 1 76 ? -4.324 4.710 9.129 1.00 94.88 76 ALA A O 1
ATOM 606 N N . LEU A 1 77 ? -2.975 3.874 7.527 1.00 93.81 77 LEU A N 1
ATOM 607 C CA . LEU A 1 77 ? -3.599 4.566 6.393 1.00 93.81 77 LEU A CA 1
ATOM 608 C C . LEU A 1 77 ? -5.030 4.076 6.132 1.00 93.81 77 LEU A C 1
ATOM 610 O O . LEU A 1 77 ? -5.924 4.892 5.917 1.00 93.81 77 LEU A O 1
ATOM 614 N N . ASP A 1 78 ? -5.267 2.766 6.210 1.00 93.25 78 ASP A N 1
ATOM 615 C CA . ASP A 1 78 ? -6.601 2.157 6.105 1.00 93.25 78 ASP A CA 1
ATOM 616 C C . ASP A 1 78 ? -7.526 2.612 7.249 1.00 93.25 78 ASP A C 1
ATOM 618 O O . ASP A 1 78 ? -8.630 3.104 7.022 1.00 93.25 78 ASP A O 1
ATOM 622 N N . GLN A 1 79 ? -7.049 2.585 8.500 1.00 90.00 79 GLN A N 1
ATOM 623 C CA . GLN A 1 79 ? -7.815 3.099 9.646 1.00 90.00 79 GLN A CA 1
ATOM 624 C C . GLN A 1 79 ? -8.142 4.593 9.528 1.00 90.00 79 GLN A C 1
ATOM 626 O O . GLN A 1 79 ? -9.171 5.040 10.043 1.00 90.00 79 GLN A O 1
ATOM 631 N N . ALA A 1 80 ? -7.276 5.361 8.865 1.00 87.00 80 ALA A N 1
ATOM 632 C CA . ALA A 1 80 ? -7.503 6.764 8.542 1.00 87.00 80 ALA A CA 1
ATOM 633 C C . ALA A 1 80 ? -8.395 6.969 7.301 1.00 87.00 80 ALA A C 1
ATOM 635 O O . ALA A 1 80 ? -8.752 8.109 7.018 1.00 87.00 80 ALA A O 1
ATOM 636 N N . ARG A 1 81 ? -8.798 5.892 6.607 1.00 86.94 81 ARG A N 1
ATOM 637 C CA . ARG A 1 81 ? -9.567 5.893 5.347 1.00 86.94 81 ARG A CA 1
ATOM 638 C C . ARG A 1 81 ? -8.880 6.636 4.201 1.00 86.94 81 ARG A C 1
ATOM 640 O O . ARG A 1 81 ? -9.547 7.225 3.362 1.00 86.94 81 ARG A O 1
ATOM 647 N N . LEU A 1 82 ? -7.550 6.624 4.195 1.00 87.56 82 LEU A N 1
ATOM 648 C CA . LEU A 1 82 ? -6.739 7.235 3.141 1.00 87.56 82 LEU A CA 1
ATOM 649 C C . LEU A 1 82 ? -6.406 6.206 2.055 1.00 87.56 82 LEU A C 1
ATOM 651 O O . LEU A 1 82 ? -6.367 6.530 0.873 1.00 87.56 82 LEU A O 1
ATOM 655 N N . LEU A 1 83 ? -6.176 4.951 2.452 1.00 90.38 83 LEU A N 1
ATOM 656 C CA . LEU A 1 83 ? -5.852 3.872 1.523 1.00 90.38 83 LEU A CA 1
ATOM 657 C C . LEU A 1 83 ? -7.090 3.462 0.710 1.00 90.38 83 LEU A C 1
ATOM 659 O O . LEU A 1 83 ? -8.159 3.249 1.275 1.00 90.38 83 LEU A O 1
ATOM 663 N N . GLY A 1 84 ? -6.940 3.342 -0.610 1.00 86.38 84 GLY A N 1
ATOM 664 C CA . GLY A 1 84 ? -8.007 2.956 -1.542 1.00 86.38 84 GLY A CA 1
ATOM 665 C C . GLY A 1 84 ? -8.988 4.069 -1.920 1.00 86.38 84 GLY A C 1
ATOM 666 O O . GLY A 1 84 ? -9.646 3.967 -2.952 1.00 86.38 84 GLY A O 1
ATOM 667 N N . ASP A 1 85 ? -9.023 5.166 -1.165 1.00 77.81 85 ASP A N 1
ATOM 668 C CA . ASP A 1 85 ? -9.767 6.384 -1.501 1.00 77.81 85 ASP A CA 1
ATOM 669 C C . ASP A 1 85 ? -8.786 7.539 -1.728 1.00 77.81 85 ASP A C 1
ATOM 671 O O . ASP A 1 85 ? -8.576 8.396 -0.876 1.00 77.81 85 ASP A O 1
ATOM 675 N N . GLY A 1 86 ? -8.115 7.516 -2.882 1.00 82.69 86 GLY A N 1
ATOM 676 C CA . GLY A 1 86 ? -7.185 8.569 -3.295 1.00 82.69 86 GLY A CA 1
ATOM 677 C C . GLY A 1 86 ? -5.710 8.316 -2.995 1.00 82.69 86 GLY A C 1
ATOM 678 O O . GLY A 1 86 ? -4.873 9.060 -3.498 1.00 82.69 86 GLY A O 1
ATOM 679 N N . LEU A 1 87 ? -5.364 7.267 -2.247 1.00 90.75 87 LEU A N 1
ATOM 680 C CA . LEU A 1 87 ? -3.983 6.825 -2.032 1.00 90.75 87 LEU A CA 1
ATOM 681 C C . LEU A 1 87 ? -3.856 5.327 -2.327 1.00 90.75 87 LEU A C 1
ATOM 683 O O . LEU A 1 87 ? -4.617 4.517 -1.794 1.00 90.75 87 LEU A O 1
ATOM 687 N N . PHE A 1 88 ? -2.885 4.945 -3.153 1.00 93.25 88 PHE A N 1
ATOM 688 C CA . PHE A 1 88 ? -2.740 3.572 -3.643 1.00 93.25 88 PHE A CA 1
ATOM 689 C C . PHE A 1 88 ? -1.303 3.090 -3.503 1.00 93.25 88 PHE A C 1
ATOM 691 O O . PHE A 1 88 ? -0.373 3.833 -3.797 1.00 93.25 88 PHE A O 1
ATOM 698 N N . VAL A 1 89 ? -1.107 1.836 -3.103 1.00 95.94 89 VAL A N 1
ATOM 699 C CA . VAL A 1 89 ? 0.219 1.211 -3.067 1.00 95.94 89 VAL A CA 1
ATOM 700 C C . VAL A 1 89 ? 0.724 1.022 -4.492 1.00 95.94 89 VAL A C 1
ATOM 702 O O . VAL A 1 89 ? 0.045 0.427 -5.337 1.00 95.94 89 VAL A O 1
ATOM 705 N N . VAL A 1 90 ? 1.942 1.485 -4.746 1.00 94.56 90 VAL A N 1
ATOM 706 C CA . VAL A 1 90 ? 2.670 1.251 -5.994 1.00 94.56 90 VAL A CA 1
ATOM 707 C C . VAL A 1 90 ? 4.056 0.686 -5.691 1.00 94.56 90 VAL A C 1
ATOM 709 O O . VAL A 1 90 ? 4.360 0.307 -4.559 1.00 94.56 90 VAL A O 1
ATOM 712 N N . GLY A 1 91 ? 4.878 0.538 -6.728 1.00 92.62 91 GLY A N 1
ATOM 713 C CA . GLY A 1 91 ? 6.230 0.019 -6.567 1.00 92.62 91 GLY A CA 1
ATOM 714 C C . GLY A 1 91 ? 6.253 -1.428 -6.074 1.00 92.62 91 GLY A C 1
ATOM 715 O O . GLY A 1 91 ? 5.321 -2.208 -6.283 1.00 92.62 91 GLY A O 1
ATOM 716 N N . THR A 1 92 ? 7.358 -1.805 -5.444 1.00 94.44 92 THR A N 1
ATOM 717 C CA . THR A 1 92 ? 7.633 -3.198 -5.072 1.00 94.44 92 THR A CA 1
ATOM 718 C C . THR A 1 92 ? 6.572 -3.785 -4.139 1.00 94.44 92 THR A C 1
ATOM 720 O O . THR A 1 92 ? 6.215 -4.950 -4.281 1.00 94.44 92 THR A O 1
ATOM 723 N N . HIS A 1 93 ? 6.016 -2.992 -3.222 1.00 96.31 93 HIS A N 1
ATOM 724 C CA . HIS A 1 93 ? 5.053 -3.489 -2.239 1.00 96.31 93 HIS A CA 1
ATOM 725 C C . HIS A 1 93 ? 3.730 -3.964 -2.860 1.00 96.31 93 HIS A C 1
ATOM 727 O O . HIS A 1 93 ? 3.073 -4.829 -2.283 1.00 96.31 93 HIS A O 1
ATOM 733 N N . ALA A 1 94 ? 3.363 -3.490 -4.057 1.00 96.75 94 ALA A N 1
ATOM 734 C CA . ALA A 1 94 ? 2.177 -3.977 -4.763 1.00 96.75 94 ALA A CA 1
ATOM 735 C C . ALA A 1 94 ? 2.259 -5.477 -5.109 1.00 96.75 94 ALA A C 1
ATOM 737 O O . ALA A 1 94 ? 1.226 -6.140 -5.203 1.00 96.75 94 ALA A O 1
ATOM 738 N N . LEU A 1 95 ? 3.471 -6.038 -5.235 1.00 97.44 95 LEU A N 1
ATOM 739 C CA . LEU A 1 95 ? 3.662 -7.459 -5.534 1.00 97.44 95 LEU A CA 1
ATOM 740 C C . LEU A 1 95 ? 2.994 -8.357 -4.488 1.00 97.44 95 LEU A C 1
ATOM 742 O O . LEU A 1 95 ? 2.366 -9.336 -4.870 1.00 97.44 95 LEU A O 1
ATOM 746 N N . TYR A 1 96 ? 3.024 -8.005 -3.201 1.00 97.25 96 TYR A N 1
ATOM 747 C CA . TYR A 1 96 ? 2.386 -8.817 -2.158 1.00 97.25 96 TYR A CA 1
ATOM 748 C C . TYR A 1 96 ? 0.864 -8.938 -2.317 1.00 97.25 96 TYR A C 1
ATOM 750 O O . TYR A 1 96 ? 0.280 -9.969 -1.983 1.00 97.25 96 TYR A O 1
ATOM 758 N N . ALA A 1 97 ? 0.208 -7.905 -2.854 1.00 97.44 97 ALA A N 1
ATOM 759 C CA . ALA A 1 97 ? -1.214 -7.973 -3.174 1.00 97.44 97 ALA A CA 1
ATOM 760 C C . ALA A 1 97 ? -1.465 -8.950 -4.333 1.00 97.44 97 ALA A C 1
ATOM 762 O O . ALA A 1 97 ? -2.416 -9.735 -4.298 1.00 97.44 97 ALA A O 1
ATOM 763 N N . TYR A 1 98 ? -0.589 -8.933 -5.342 1.00 97.69 98 TYR A N 1
ATOM 764 C CA . TYR A 1 98 ? -0.667 -9.855 -6.472 1.00 97.69 98 TYR A CA 1
ATOM 765 C C . TYR A 1 98 ? -0.377 -11.300 -6.046 1.00 97.69 98 TYR A C 1
ATOM 767 O O . TYR A 1 98 ? -1.092 -12.195 -6.496 1.00 97.69 98 TYR A O 1
ATOM 775 N N . GLU A 1 99 ? 0.584 -11.546 -5.144 1.00 96.31 99 GLU A N 1
ATOM 776 C CA . GLU A 1 99 ? 0.819 -12.874 -4.542 1.00 96.31 99 GLU A CA 1
ATOM 777 C C . GLU A 1 99 ? -0.456 -13.395 -3.878 1.00 96.31 99 GLU A C 1
ATOM 779 O O . GLU A 1 99 ? -0.946 -14.475 -4.209 1.00 96.31 99 GLU A O 1
ATOM 784 N N . ALA A 1 100 ? -1.045 -12.579 -2.996 1.00 95.94 100 ALA A N 1
ATOM 785 C CA . ALA A 1 100 ? -2.198 -12.960 -2.187 1.00 95.94 100 ALA A CA 1
ATOM 786 C C . ALA A 1 100 ? -3.423 -13.376 -3.018 1.00 95.94 100 ALA A C 1
ATOM 788 O O . ALA A 1 100 ? -4.236 -14.178 -2.561 1.00 95.94 100 ALA A O 1
ATOM 789 N N . ARG A 1 101 ? -3.578 -12.832 -4.231 1.00 96.62 101 ARG A N 1
ATOM 790 C CA . ARG A 1 101 ? -4.713 -13.134 -5.118 1.00 96.62 101 ARG A CA 1
ATOM 791 C C . ARG A 1 101 ? -4.390 -14.193 -6.168 1.00 96.62 101 ARG A C 1
ATOM 793 O O . ARG A 1 101 ? -5.285 -14.952 -6.520 1.00 96.62 101 ARG A O 1
ATOM 800 N N . SER A 1 102 ? -3.161 -14.225 -6.686 1.00 95.00 102 SER A N 1
ATOM 801 C CA . SER A 1 102 ? -2.763 -15.157 -7.755 1.00 95.00 102 SER A CA 1
ATOM 802 C C . SER A 1 102 ? -2.294 -16.517 -7.233 1.00 95.00 102 SER A C 1
ATOM 804 O O . SER A 1 102 ? -2.220 -17.467 -8.006 1.00 95.00 102 SER A O 1
ATOM 806 N N . GLY A 1 103 ? -1.948 -16.617 -5.944 1.00 91.44 103 GLY A N 1
ATOM 807 C CA . GLY A 1 103 ? -1.335 -17.812 -5.359 1.00 91.44 103 GLY A CA 1
ATOM 808 C C . GLY A 1 103 ? 0.132 -18.016 -5.761 1.00 91.44 103 GLY A C 1
ATOM 809 O O . GLY A 1 103 ? 0.735 -19.017 -5.378 1.00 91.44 103 GLY A O 1
ATOM 810 N N . LEU A 1 104 ? 0.716 -17.085 -6.523 1.00 92.50 104 LEU A N 1
ATOM 811 C CA . LEU A 1 104 ? 2.132 -17.088 -6.870 1.00 92.50 104 LEU A CA 1
ATOM 812 C C . LEU A 1 104 ? 2.963 -16.510 -5.718 1.00 92.50 104 LEU A C 1
ATOM 814 O O . LEU A 1 104 ? 2.527 -15.591 -5.031 1.00 92.50 104 LEU A O 1
ATOM 818 N N . VAL A 1 105 ? 4.182 -17.020 -5.550 1.00 94.06 105 VAL A N 1
ATOM 819 C CA . VAL A 1 105 ? 5.190 -16.449 -4.650 1.00 94.06 105 VAL A CA 1
ATOM 820 C C . VAL A 1 105 ? 6.314 -15.867 -5.500 1.00 94.06 105 VAL A C 1
ATOM 822 O O . VAL A 1 105 ? 6.929 -16.579 -6.297 1.00 94.06 105 VAL A O 1
ATOM 825 N N . PHE A 1 106 ? 6.563 -14.567 -5.366 1.00 94.88 106 PHE A N 1
ATOM 826 C CA . PHE A 1 106 ? 7.658 -13.888 -6.042 1.00 94.88 106 PHE A CA 1
ATOM 827 C C . PHE A 1 106 ? 8.988 -14.204 -5.365 1.00 94.88 106 PHE A C 1
ATOM 829 O O . PHE A 1 106 ? 9.090 -14.396 -4.152 1.00 94.88 106 PHE A O 1
ATOM 836 N N . GLN A 1 107 ? 10.038 -14.215 -6.180 1.00 92.00 107 GLN A N 1
ATOM 837 C CA . GLN A 1 107 ? 11.398 -14.401 -5.699 1.00 92.00 107 GLN A CA 1
ATOM 838 C C . GLN A 1 107 ? 11.823 -13.215 -4.806 1.00 92.00 107 GLN A C 1
ATOM 840 O O . GLN A 1 107 ? 11.493 -12.067 -5.136 1.00 92.00 107 GLN A O 1
ATOM 845 N N . PRO A 1 108 ? 12.543 -13.447 -3.689 1.00 89.00 108 PRO A N 1
ATOM 846 C CA . PRO A 1 108 ? 12.948 -12.393 -2.752 1.00 89.00 108 PRO A CA 1
ATOM 847 C C . PRO A 1 108 ? 13.678 -11.209 -3.399 1.00 89.00 108 PRO A C 1
ATOM 849 O O . PRO A 1 108 ? 13.497 -10.067 -2.984 1.00 89.00 108 PRO A O 1
ATOM 852 N N . GLU A 1 109 ? 14.444 -11.453 -4.459 1.00 89.06 109 GLU A N 1
ATOM 853 C CA . GLU A 1 109 ? 15.200 -10.449 -5.213 1.00 89.06 109 GLU A CA 1
ATOM 854 C C . GLU A 1 109 ? 14.281 -9.409 -5.873 1.00 89.06 109 GLU A C 1
ATOM 856 O O . GLU A 1 109 ? 14.656 -8.246 -6.038 1.00 89.06 109 GLU A O 1
ATOM 861 N N . LEU A 1 110 ? 13.046 -9.796 -6.215 1.00 88.56 110 LEU A N 1
ATOM 862 C CA . LEU A 1 110 ? 12.035 -8.875 -6.733 1.00 88.56 110 LEU A CA 1
ATOM 863 C C . LEU A 1 110 ? 11.449 -7.997 -5.624 1.00 88.56 110 LEU A C 1
ATOM 865 O O . LEU A 1 110 ? 11.024 -6.875 -5.907 1.00 88.56 110 LEU A O 1
ATOM 869 N N . LEU A 1 111 ? 11.453 -8.476 -4.378 1.00 88.75 111 LEU A N 1
ATOM 870 C CA . LEU A 1 111 ? 10.818 -7.849 -3.216 1.00 88.75 111 LEU A CA 1
ATOM 871 C C . LEU A 1 111 ? 11.782 -7.013 -2.358 1.00 88.75 111 LEU A C 1
ATOM 873 O O . LEU A 1 111 ? 11.324 -6.208 -1.556 1.00 88.75 111 LEU A O 1
ATOM 877 N N . ALA A 1 112 ? 13.097 -7.154 -2.543 1.00 82.06 112 ALA A N 1
ATOM 878 C CA . ALA A 1 112 ? 14.123 -6.490 -1.736 1.00 82.06 112 ALA A CA 1
ATOM 879 C C . ALA A 1 112 ? 14.044 -4.952 -1.819 1.00 82.06 112 ALA A C 1
ATOM 881 O O . ALA A 1 112 ? 14.551 -4.343 -2.758 1.00 82.06 112 ALA A O 1
ATOM 882 N N . THR A 1 113 ? 13.368 -4.299 -0.880 1.00 82.94 113 THR A N 1
ATOM 883 C CA . THR A 1 113 ? 13.127 -2.849 -0.897 1.00 82.94 113 THR A CA 1
ATOM 884 C C . THR A 1 113 ? 13.074 -2.339 0.541 1.00 82.94 113 THR A C 1
ATOM 886 O O . THR A 1 113 ? 12.601 -3.053 1.424 1.00 82.94 113 THR A O 1
ATOM 889 N N . THR A 1 114 ? 13.579 -1.133 0.786 1.00 81.81 114 THR A N 1
ATOM 890 C CA . THR A 1 114 ? 13.591 -0.491 2.119 1.00 81.81 114 THR A CA 1
ATOM 891 C C . THR A 1 114 ? 12.626 0.693 2.194 1.00 81.81 114 THR A C 1
ATOM 893 O O . THR A 1 114 ? 12.721 1.544 3.075 1.00 81.81 114 THR A O 1
ATOM 896 N N . ASP A 1 115 ? 11.719 0.763 1.228 1.00 91.00 115 ASP A N 1
ATOM 897 C CA . ASP A 1 115 ? 10.791 1.852 0.987 1.00 91.00 115 ASP A CA 1
ATOM 898 C C . ASP A 1 115 ? 9.401 1.317 0.622 1.00 91.00 115 ASP A C 1
ATOM 900 O O . ASP A 1 115 ? 9.227 0.204 0.120 1.00 91.00 115 ASP A O 1
ATOM 904 N N . ILE A 1 116 ? 8.375 2.118 0.883 1.00 95.31 116 ILE A N 1
ATOM 905 C CA . ILE A 1 116 ? 7.032 1.892 0.358 1.00 95.31 116 ILE A CA 1
ATOM 906 C C . ILE A 1 116 ? 6.574 3.125 -0.407 1.00 95.31 116 ILE A C 1
ATOM 908 O O . ILE A 1 116 ? 6.580 4.238 0.116 1.00 95.31 116 ILE A O 1
ATOM 912 N N . ASP A 1 117 ? 6.152 2.897 -1.646 1.00 95.00 117 ASP A N 1
ATOM 913 C CA . ASP A 1 117 ? 5.674 3.945 -2.531 1.00 95.00 117 ASP A CA 1
ATOM 914 C C . ASP A 1 117 ? 4.147 3.994 -2.538 1.00 95.00 117 ASP A C 1
ATOM 916 O O . ASP A 1 117 ? 3.462 2.973 -2.699 1.00 95.00 117 ASP A O 1
ATOM 920 N N . PHE A 1 118 ? 3.611 5.205 -2.461 1.00 95.31 118 PHE A N 1
ATOM 921 C CA . PHE A 1 118 ? 2.198 5.480 -2.634 1.00 95.31 118 PHE A CA 1
ATOM 922 C C . PHE A 1 118 ? 1.962 6.447 -3.784 1.00 95.31 118 PHE A C 1
ATOM 924 O O . PHE A 1 118 ? 2.606 7.485 -3.902 1.00 95.31 118 PHE A O 1
ATOM 931 N N . LEU A 1 119 ? 0.974 6.126 -4.609 1.00 93.69 119 LEU A N 1
ATOM 932 C CA . LEU A 1 119 ? 0.448 7.002 -5.638 1.00 93.69 119 LEU A CA 1
ATOM 933 C C . LEU A 1 119 ? -0.799 7.708 -5.113 1.00 93.69 119 LEU A C 1
ATOM 935 O O . LEU A 1 119 ? -1.812 7.064 -4.836 1.00 93.69 119 LEU A O 1
ATOM 939 N N . ALA A 1 120 ? -0.724 9.028 -5.005 1.00 91.50 120 ALA A N 1
ATOM 940 C CA . ALA A 1 120 ? -1.846 9.881 -4.668 1.00 91.50 120 ALA A CA 1
ATOM 941 C C . ALA A 1 120 ? -2.621 10.287 -5.930 1.00 91.50 120 ALA A C 1
ATOM 943 O O . ALA A 1 120 ? -2.073 10.871 -6.871 1.00 91.50 120 ALA A O 1
ATOM 944 N N . ASP A 1 121 ? -3.924 10.023 -5.930 1.00 86.31 121 ASP A N 1
ATOM 945 C CA . ASP A 1 121 ? -4.861 10.622 -6.869 1.00 86.31 121 ASP A CA 1
ATOM 946 C C . ASP A 1 121 ? -5.336 11.966 -6.325 1.00 86.31 121 ASP A C 1
ATOM 948 O O . ASP A 1 121 ? -6.320 12.070 -5.591 1.00 86.31 121 ASP A O 1
ATOM 952 N N . VAL A 1 122 ? -4.633 13.020 -6.722 1.00 76.94 122 VAL A N 1
ATOM 953 C CA . VAL A 1 122 ? -4.953 14.397 -6.333 1.00 76.94 122 VAL A CA 1
ATOM 954 C C . VAL A 1 122 ? -6.249 14.942 -6.955 1.00 76.94 122 VAL A C 1
ATOM 956 O O . VAL A 1 122 ? -6.651 16.059 -6.651 1.00 76.94 122 VAL A O 1
ATOM 959 N N . ARG A 1 123 ? -6.931 14.174 -7.819 1.00 72.00 123 ARG A N 1
ATOM 960 C CA . ARG A 1 123 ? -8.279 14.507 -8.319 1.00 72.00 123 ARG A CA 1
ATOM 961 C C . ARG A 1 123 ? -9.376 13.993 -7.384 1.00 72.00 123 ARG A C 1
ATOM 963 O O . ARG A 1 123 ? -10.535 14.376 -7.531 1.00 72.00 123 ARG A O 1
ATOM 970 N N . SER A 1 124 ? -9.029 13.081 -6.478 1.00 66.69 124 SER A N 1
ATOM 971 C CA . SER A 1 124 ? -9.973 12.401 -5.595 1.00 66.69 124 SER A CA 1
ATOM 972 C C . SER A 1 124 ? -10.397 13.268 -4.403 1.00 66.69 124 SER A C 1
ATOM 974 O O . SER A 1 124 ? -9.775 14.280 -4.069 1.00 66.69 124 SER A O 1
ATOM 976 N N . ARG A 1 125 ? -11.458 12.830 -3.710 1.00 55.19 125 ARG A N 1
ATOM 977 C CA . ARG A 1 125 ? -11.977 13.471 -2.488 1.00 55.19 125 ARG A CA 1
ATOM 978 C C . ARG A 1 125 ? -10.949 13.577 -1.358 1.00 55.19 125 ARG A C 1
ATOM 980 O O . ARG A 1 125 ? -11.162 14.400 -0.472 1.00 55.19 125 ARG A O 1
ATOM 987 N N . LEU A 1 126 ? -9.848 12.818 -1.410 1.00 56.25 126 LEU A N 1
ATOM 988 C CA . LEU A 1 126 ? -8.719 12.917 -0.481 1.00 56.25 126 LEU A CA 1
ATOM 989 C C . LEU A 1 126 ? -8.227 14.368 -0.340 1.00 56.25 126 LEU A C 1
ATOM 991 O O . LEU A 1 126 ? -7.999 14.828 0.771 1.00 56.25 126 LEU A O 1
ATOM 995 N N . VAL A 1 127 ? -8.144 15.120 -1.443 1.00 53.06 127 VAL A N 1
ATOM 996 C CA . VAL A 1 127 ? -7.696 16.528 -1.430 1.00 53.06 127 VAL A CA 1
ATOM 997 C C . VAL A 1 127 ? -8.746 17.463 -0.820 1.00 53.06 127 VAL A C 1
ATOM 999 O O . VAL A 1 127 ? -8.403 18.477 -0.222 1.00 53.06 127 VAL A O 1
ATOM 1002 N N . LEU A 1 128 ? -10.030 17.108 -0.920 1.00 48.09 128 LEU A N 1
ATOM 1003 C CA . LEU A 1 128 ? -11.150 17.929 -0.445 1.00 48.09 128 LEU A CA 1
ATOM 1004 C C . LEU A 1 128 ? -11.444 17.753 1.054 1.00 48.09 128 LEU A C 1
ATOM 1006 O O . LEU A 1 128 ? -12.127 18.589 1.633 1.00 48.09 128 LEU A O 1
ATOM 1010 N N . ALA A 1 129 ? -10.973 16.671 1.684 1.00 49.81 129 ALA A N 1
ATOM 1011 C CA . ALA A 1 129 ? -11.313 16.320 3.068 1.00 49.81 129 ALA A CA 1
ATOM 1012 C C . ALA A 1 129 ? -10.230 16.680 4.105 1.00 49.81 129 ALA A C 1
ATOM 1014 O O . ALA A 1 129 ? -10.465 16.557 5.311 1.00 49.81 129 ALA A O 1
ATOM 1015 N N . ILE A 1 130 ? -9.047 17.127 3.671 1.00 55.59 130 ILE A N 1
ATOM 1016 C CA . ILE A 1 130 ? -7.931 17.494 4.559 1.00 55.59 130 ILE A CA 1
ATOM 1017 C C . ILE A 1 130 ? -8.007 18.997 4.878 1.00 55.59 130 ILE A C 1
ATOM 1019 O O . ILE A 1 130 ? -7.083 19.765 4.632 1.00 55.59 130 ILE A O 1
ATOM 1023 N N . GLU A 1 131 ? -9.137 19.442 5.430 1.00 47.25 131 GLU A N 1
ATOM 1024 C CA . GLU A 1 131 ? -9.257 20.807 5.967 1.00 47.25 131 GLU A CA 1
ATOM 1025 C C . GLU A 1 131 ? -8.580 20.927 7.348 1.00 47.25 131 GLU A C 1
ATOM 1027 O O . GLU A 1 131 ? -8.060 21.987 7.694 1.00 47.25 131 GLU A O 1
ATOM 1032 N N . ASP A 1 132 ? -8.485 19.827 8.114 1.00 52.28 132 ASP A N 1
ATOM 1033 C CA . ASP A 1 132 ? -7.793 19.783 9.413 1.00 52.28 132 ASP A CA 1
ATOM 1034 C C . ASP A 1 132 ? -6.483 18.972 9.335 1.00 52.28 132 ASP A C 1
ATOM 1036 O O . ASP A 1 132 ? -6.369 17.821 9.780 1.00 52.28 132 ASP A O 1
ATOM 1040 N N . LYS A 1 133 ? -5.458 19.613 8.755 1.00 52.78 133 LYS A N 1
ATOM 1041 C CA . LYS A 1 133 ? -4.101 19.073 8.522 1.00 52.78 133 LYS A CA 1
ATOM 1042 C C . LYS A 1 133 ? -3.455 18.416 9.754 1.00 52.78 133 LYS A C 1
ATOM 1044 O O . LYS A 1 133 ? -2.566 17.584 9.606 1.00 52.78 133 LYS A O 1
ATOM 1049 N N . LYS A 1 134 ? -3.891 18.755 10.976 1.00 49.25 134 LYS A N 1
ATOM 1050 C CA . LYS A 1 134 ? -3.279 18.289 12.235 1.00 49.25 134 LYS A CA 1
ATOM 1051 C C . LYS A 1 134 ? -3.803 16.939 12.744 1.00 49.25 134 LYS A C 1
ATOM 1053 O O . LYS A 1 134 ? -3.246 16.427 13.715 1.00 49.25 134 LYS A O 1
ATOM 1058 N N . ARG A 1 135 ? -4.873 16.360 12.170 1.00 53.66 135 ARG A N 1
ATOM 1059 C CA . ARG A 1 135 ? -5.537 15.165 12.756 1.00 53.66 135 ARG A CA 1
ATOM 1060 C C . ARG A 1 135 ? -5.878 14.034 11.791 1.00 53.66 135 ARG A C 1
ATOM 1062 O O . ARG A 1 135 ? -5.970 12.886 12.238 1.00 53.66 135 ARG A O 1
ATOM 1069 N N . THR A 1 136 ? -6.057 14.334 10.510 1.00 63.12 136 THR A N 1
ATOM 1070 C CA . THR A 1 136 ? -6.571 13.385 9.504 1.00 63.12 136 THR A CA 1
ATOM 1071 C C . THR A 1 136 ? -5.678 13.257 8.263 1.00 63.12 136 THR A C 1
ATOM 1073 O O . THR A 1 136 ? -6.081 12.636 7.288 1.00 63.12 136 THR A O 1
ATOM 1076 N N . GLY A 1 137 ? -4.461 13.807 8.314 1.00 79.75 137 GLY A N 1
ATOM 1077 C CA . GLY A 1 137 ? -3.476 13.782 7.230 1.00 79.75 137 GLY A CA 1
ATOM 1078 C C . GLY A 1 137 ? -2.617 12.520 7.152 1.00 79.75 137 GLY A C 1
ATOM 1079 O O . GLY A 1 137 ? -2.567 11.730 8.101 1.00 79.75 137 GLY A O 1
ATOM 1080 N N . ILE A 1 138 ? -1.877 12.365 6.049 1.00 89.31 138 ILE A N 1
ATOM 1081 C CA . ILE A 1 138 ? -0.981 11.218 5.857 1.00 89.31 138 ILE A CA 1
ATOM 1082 C C . ILE A 1 138 ? 0.109 11.186 6.934 1.00 89.31 138 ILE A C 1
ATOM 1084 O O . ILE A 1 138 ? 0.314 10.138 7.543 1.00 89.31 138 ILE A O 1
ATOM 1088 N N . LEU A 1 139 ? 0.735 12.323 7.266 1.00 90.75 139 LEU A N 1
ATOM 1089 C CA . LEU A 1 139 ? 1.762 12.368 8.314 1.00 90.75 139 LEU A CA 1
ATOM 1090 C C . LEU A 1 139 ? 1.213 11.902 9.671 1.00 90.75 139 LEU A C 1
ATOM 1092 O O . LEU A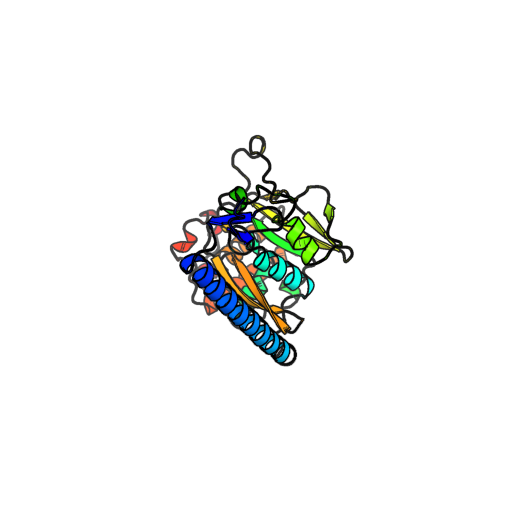 1 139 ? 1.868 11.152 10.386 1.00 90.75 139 LEU A O 1
ATOM 1096 N N . ALA A 1 140 ? -0.023 12.277 10.010 1.00 89.69 140 ALA A N 1
ATOM 1097 C CA . ALA A 1 140 ? -0.663 11.832 11.246 1.00 89.69 140 ALA A CA 1
ATOM 1098 C C . ALA A 1 140 ? -0.929 10.314 11.259 1.00 89.69 140 ALA A C 1
ATOM 1100 O O . ALA A 1 140 ? -0.896 9.694 12.324 1.00 89.69 140 ALA A O 1
ATOM 1101 N N . ALA A 1 141 ? -1.201 9.703 10.101 1.00 92.38 141 ALA A N 1
ATOM 1102 C CA . ALA A 1 141 ? -1.309 8.251 9.973 1.00 92.38 141 ALA A CA 1
ATOM 1103 C C . ALA A 1 141 ? 0.061 7.569 10.114 1.00 92.38 141 ALA A C 1
ATOM 1105 O O . ALA A 1 141 ? 0.163 6.571 10.827 1.00 92.38 141 ALA A O 1
ATOM 1106 N N . LEU A 1 142 ? 1.117 8.136 9.522 1.00 94.56 142 LEU A N 1
ATOM 1107 C CA . LEU A 1 142 ? 2.484 7.632 9.682 1.00 94.56 142 LEU A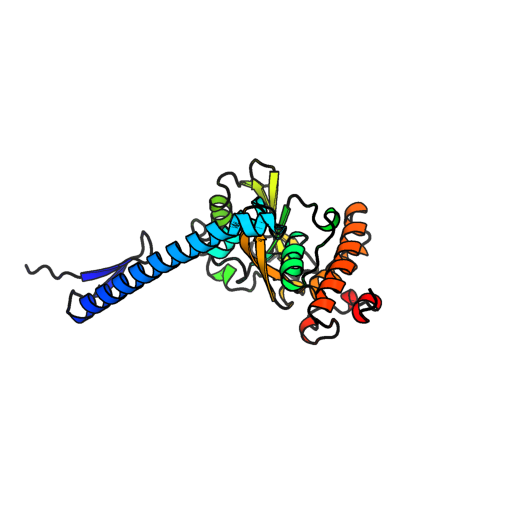 CA 1
ATOM 1108 C C . LEU A 1 142 ? 2.935 7.693 11.145 1.00 94.56 142 LEU A C 1
ATOM 1110 O O . LEU A 1 142 ? 3.336 6.670 11.688 1.00 94.56 142 LEU A O 1
ATOM 1114 N N . LEU A 1 143 ? 2.732 8.823 11.829 1.00 94.25 143 LEU A N 1
ATOM 1115 C CA . LEU A 1 143 ? 3.055 8.990 13.254 1.00 94.25 143 LEU A CA 1
ATOM 1116 C C . LEU A 1 143 ? 2.287 8.025 14.179 1.00 94.25 143 LEU A C 1
ATOM 1118 O O . LEU A 1 143 ? 2.748 7.703 15.272 1.00 94.25 143 LEU A O 1
ATOM 1122 N N . LYS A 1 144 ? 1.106 7.544 13.764 1.00 93.88 144 LYS A N 1
ATOM 1123 C CA . LYS A 1 144 ? 0.379 6.478 14.479 1.00 93.88 144 LYS A CA 1
ATOM 1124 C C . LYS A 1 144 ? 0.991 5.097 14.253 1.00 93.88 144 LYS A C 1
ATOM 1126 O O . LYS A 1 144 ? 0.879 4.249 15.137 1.00 93.88 144 LYS A O 1
ATOM 1131 N N . ALA A 1 145 ? 1.559 4.850 13.073 1.00 95.38 145 ALA A N 1
ATOM 1132 C CA . ALA A 1 145 ? 2.260 3.606 12.769 1.00 95.38 145 ALA A CA 1
ATOM 1133 C C . ALA A 1 145 ? 3.619 3.549 13.483 1.00 95.38 145 ALA A C 1
ATOM 1135 O O . ALA A 1 145 ? 3.975 2.503 14.031 1.00 95.38 145 ALA A O 1
ATOM 1136 N N . ASP A 1 146 ? 4.332 4.677 13.490 1.00 96.06 146 ASP A N 1
ATOM 1137 C CA . ASP A 1 146 ? 5.616 4.888 14.149 1.00 96.06 146 ASP A CA 1
ATOM 1138 C C . ASP A 1 146 ? 5.793 6.384 14.506 1.00 96.06 146 ASP A C 1
ATOM 1140 O O . ASP A 1 146 ? 5.851 7.224 13.605 1.00 96.06 146 ASP A O 1
ATOM 1144 N N . PRO A 1 147 ? 5.872 6.754 15.798 1.00 96.12 147 PRO A N 1
ATOM 1145 C CA . PRO A 1 147 ? 6.007 8.149 16.222 1.00 96.12 147 PRO A CA 1
ATOM 1146 C C . PRO A 1 147 ? 7.283 8.857 15.759 1.00 96.12 147 PRO A C 1
ATOM 1148 O O . PRO A 1 147 ? 7.355 10.077 15.887 1.00 96.12 147 PRO A O 1
ATOM 1151 N N . SER A 1 148 ? 8.285 8.123 15.273 1.00 96.06 148 SER A N 1
ATOM 1152 C CA . SER A 1 148 ? 9.582 8.687 14.895 1.00 96.06 148 SER A CA 1
ATOM 1153 C C . SER A 1 148 ? 9.629 9.215 13.452 1.00 96.06 148 SER A C 1
ATOM 1155 O O . SER A 1 148 ? 10.620 9.818 13.043 1.00 96.06 148 SER A O 1
ATOM 1157 N N . PHE A 1 149 ? 8.556 9.034 12.670 1.00 95.31 149 PHE A N 1
ATOM 1158 C CA . PHE A 1 149 ? 8.498 9.549 11.303 1.00 95.31 149 PHE A CA 1
ATOM 1159 C C . PHE A 1 149 ? 8.712 11.066 11.243 1.00 95.31 149 PHE A C 1
ATOM 1161 O O . PHE A 1 149 ? 8.001 11.849 11.875 1.00 95.31 149 PHE A O 1
ATOM 1168 N N . THR A 1 150 ? 9.638 11.480 10.385 1.00 93.44 150 THR A N 1
ATOM 1169 C CA . THR A 1 150 ? 9.888 12.878 10.030 1.00 93.44 150 THR A CA 1
ATOM 1170 C C . THR A 1 150 ? 9.859 13.047 8.517 1.00 93.44 150 THR A C 1
ATOM 1172 O O . THR A 1 150 ? 10.084 12.098 7.767 1.00 93.44 150 THR A O 1
ATOM 1175 N N . VAL A 1 151 ? 9.549 14.256 8.053 1.00 91.38 151 VAL A N 1
ATOM 1176 C CA . VAL A 1 151 ? 9.546 14.591 6.625 1.00 91.38 151 VAL A CA 1
ATOM 1177 C C . VAL A 1 151 ? 10.928 15.120 6.244 1.00 91.38 151 VAL A C 1
ATOM 1179 O O . VAL A 1 151 ? 11.452 16.001 6.925 1.00 91.38 151 VAL A O 1
ATOM 1182 N N . GLN A 1 152 ? 11.524 14.593 5.172 1.00 81.75 152 GLN A N 1
ATOM 1183 C CA . GLN A 1 152 ? 12.860 14.987 4.709 1.00 81.75 152 GLN A CA 1
ATOM 1184 C C . GLN A 1 152 ? 12.827 15.804 3.415 1.00 81.75 152 GLN A C 1
ATOM 1186 O O . GLN A 1 152 ? 12.045 15.496 2.519 1.00 81.75 152 GLN A O 1
ATOM 1191 N N . GLY A 1 153 ? 13.761 16.765 3.316 1.00 66.31 153 GLY A N 1
ATOM 1192 C CA . GLY A 1 153 ? 14.269 17.400 2.088 1.00 66.31 153 GLY A CA 1
ATOM 1193 C C . GLY A 1 153 ? 13.223 18.081 1.207 1.00 66.31 153 GLY A C 1
ATOM 1194 O O . GLY A 1 153 ? 13.094 19.299 1.225 1.00 66.31 153 GLY A O 1
ATOM 1195 N N . ASP A 1 154 ? 12.473 17.264 0.473 1.00 66.00 154 ASP A N 1
ATOM 1196 C CA . ASP A 1 154 ? 11.589 17.646 -0.629 1.00 66.00 154 ASP A CA 1
ATOM 1197 C C . ASP A 1 154 ? 10.096 17.447 -0.298 1.00 66.00 154 ASP A C 1
ATOM 1199 O O . ASP A 1 154 ? 9.253 17.396 -1.190 1.00 66.00 154 ASP A O 1
ATOM 1203 N N . LEU A 1 155 ? 9.753 17.290 0.987 1.00 76.69 155 LEU A N 1
ATOM 1204 C CA . LEU A 1 155 ? 8.383 17.189 1.524 1.00 76.69 155 LEU A CA 1
ATOM 1205 C C . LEU A 1 155 ? 7.524 16.003 1.037 1.00 76.69 155 LEU A C 1
ATOM 1207 O O . LEU A 1 155 ? 6.457 15.783 1.608 1.00 76.69 155 LEU A O 1
ATOM 1211 N N . PHE A 1 156 ? 7.976 15.217 0.055 1.00 83.19 156 PHE A N 1
ATOM 1212 C CA . PHE A 1 156 ? 7.268 14.042 -0.478 1.00 83.19 156 PHE A CA 1
ATOM 1213 C C . PHE A 1 156 ? 7.626 12.725 0.216 1.00 83.19 156 PHE A C 1
ATOM 1215 O O . PHE A 1 156 ? 6.913 11.730 0.061 1.00 83.19 156 PHE A O 1
ATOM 1222 N N . ARG A 1 157 ? 8.737 12.720 0.961 1.00 92.69 157 ARG A N 1
ATOM 1223 C CA . ARG A 1 157 ? 9.312 11.549 1.620 1.00 92.69 157 ARG A CA 1
ATOM 1224 C C . ARG A 1 157 ? 9.254 11.697 3.132 1.00 92.69 157 ARG A C 1
ATOM 1226 O O . ARG A 1 157 ? 9.737 12.687 3.686 1.00 92.69 157 ARG A O 1
ATOM 1233 N N . ALA A 1 158 ? 8.729 10.674 3.795 1.00 93.88 158 ALA A N 1
ATOM 1234 C CA . ALA A 1 158 ? 8.853 10.501 5.235 1.00 93.88 158 ALA A CA 1
ATOM 1235 C C . ALA A 1 158 ? 9.820 9.356 5.559 1.00 93.88 158 ALA A C 1
ATOM 1237 O O . ALA A 1 158 ? 9.895 8.370 4.828 1.00 93.88 158 ALA A O 1
ATOM 1238 N N . VAL A 1 159 ? 10.556 9.483 6.659 1.00 95.38 159 VAL A N 1
ATOM 1239 C CA . VAL A 1 159 ? 11.523 8.485 7.132 1.00 95.38 159 VAL A CA 1
ATOM 1240 C C . VAL A 1 159 ? 11.418 8.325 8.644 1.00 95.38 159 VAL A C 1
ATOM 1242 O O . VAL A 1 159 ? 11.211 9.317 9.345 1.00 95.38 159 VAL A O 1
ATOM 1245 N N . ASN A 1 160 ? 11.517 7.093 9.142 1.00 95.56 160 ASN A N 1
ATOM 1246 C CA . ASN A 1 160 ? 11.599 6.807 10.578 1.00 95.56 160 ASN A CA 1
ATOM 1247 C C . ASN A 1 160 ? 13.058 6.572 11.026 1.00 95.56 160 ASN A C 1
ATOM 1249 O O . ASN A 1 160 ? 13.985 6.579 10.216 1.00 95.56 160 ASN A O 1
ATOM 1253 N N . ASP A 1 161 ? 13.267 6.319 12.315 1.00 95.38 161 ASP A N 1
ATOM 1254 C CA . ASP A 1 161 ? 14.599 6.189 12.933 1.00 95.38 161 ASP A CA 1
ATOM 1255 C C . ASP A 1 161 ? 15.310 4.898 12.502 1.00 95.38 161 ASP A C 1
ATOM 1257 O O . ASP A 1 161 ? 16.528 4.775 12.620 1.00 95.38 161 ASP A O 1
ATOM 1261 N N . GLU A 1 162 ? 14.554 3.941 11.959 1.00 92.75 162 GLU A N 1
ATOM 1262 C CA . GLU A 1 162 ? 15.067 2.706 11.361 1.00 92.75 162 GLU A CA 1
ATOM 1263 C C . GLU A 1 162 ? 15.475 2.893 9.884 1.00 92.75 162 GLU A C 1
ATOM 1265 O O . GLU A 1 162 ? 15.929 1.945 9.244 1.00 92.75 162 GLU A O 1
ATOM 1270 N N . GLY A 1 163 ? 15.324 4.100 9.323 1.00 91.94 163 GLY A N 1
ATOM 1271 C CA . GLY A 1 163 ? 15.654 4.398 7.928 1.00 91.94 163 GLY A CA 1
ATOM 1272 C C . GLY A 1 163 ? 14.644 3.850 6.915 1.00 91.94 163 GLY A C 1
ATOM 1273 O O . GLY A 1 163 ? 14.982 3.686 5.743 1.00 91.94 163 GLY A O 1
ATOM 1274 N N . TYR A 1 164 ? 13.416 3.548 7.345 1.00 94.50 164 TYR A N 1
ATOM 1275 C CA . TYR A 1 164 ? 12.343 3.073 6.476 1.00 94.50 164 TYR A CA 1
ATOM 1276 C C . TYR A 1 164 ? 11.658 4.249 5.778 1.00 94.50 164 TYR A C 1
ATOM 1278 O O . TYR A 1 164 ? 11.092 5.127 6.435 1.00 94.50 164 TYR A O 1
ATOM 1286 N N . PHE A 1 165 ? 11.688 4.259 4.447 1.00 95.00 165 PHE A N 1
ATOM 1287 C CA . PHE A 1 165 ? 11.161 5.372 3.660 1.00 95.00 165 PHE A CA 1
ATOM 1288 C C . PHE A 1 165 ? 9.704 5.158 3.244 1.00 95.00 165 PHE A C 1
ATOM 1290 O O . PHE A 1 165 ? 9.284 4.061 2.874 1.00 95.00 165 PHE A O 1
ATOM 1297 N N . VAL A 1 166 ? 8.934 6.240 3.270 1.00 95.88 166 VAL A N 1
ATOM 1298 C CA . VAL A 1 166 ? 7.585 6.320 2.712 1.00 95.88 166 VAL A CA 1
ATOM 1299 C C . VAL A 1 166 ? 7.571 7.432 1.681 1.00 95.88 166 VAL A C 1
ATOM 1301 O O . VAL A 1 166 ? 7.676 8.605 2.043 1.00 95.88 166 VAL A O 1
ATOM 1304 N N . ASP A 1 167 ? 7.417 7.056 0.417 1.00 94.81 167 ASP A N 1
ATOM 1305 C CA . ASP A 1 167 ? 7.378 7.987 -0.704 1.00 94.81 167 ASP A CA 1
ATOM 1306 C C . ASP A 1 167 ? 5.953 8.197 -1.181 1.00 94.81 167 ASP A C 1
ATOM 1308 O O . ASP A 1 167 ? 5.200 7.242 -1.387 1.00 94.81 167 ASP A O 1
ATOM 1312 N N . ILE A 1 168 ? 5.578 9.459 -1.381 1.00 93.56 168 ILE A N 1
ATOM 1313 C CA . ILE A 1 168 ? 4.274 9.815 -1.932 1.00 93.56 168 ILE A CA 1
ATOM 1314 C C . ILE A 1 168 ? 4.477 10.559 -3.238 1.00 93.56 168 ILE A C 1
ATOM 1316 O O . ILE A 1 168 ? 5.043 11.648 -3.291 1.00 93.56 168 ILE A O 1
ATOM 1320 N N . ILE A 1 169 ? 3.983 9.957 -4.308 1.00 92.81 169 ILE A N 1
ATOM 1321 C CA . ILE A 1 169 ? 4.085 10.466 -5.669 1.00 92.81 169 ILE A CA 1
ATOM 1322 C C . ILE A 1 169 ? 2.697 10.725 -6.229 1.00 92.81 169 ILE A C 1
ATOM 1324 O O . ILE A 1 169 ? 1.703 10.135 -5.811 1.00 92.81 169 ILE A O 1
ATOM 1328 N N . ARG A 1 170 ? 2.618 11.611 -7.210 1.00 91.75 170 ARG A N 1
ATOM 1329 C CA . ARG A 1 170 ? 1.402 11.899 -7.967 1.00 91.75 170 ARG A CA 1
ATOM 1330 C C . ARG A 1 170 ? 1.740 12.056 -9.443 1.00 91.75 170 ARG A C 1
ATOM 1332 O O . ARG A 1 170 ? 2.899 12.290 -9.790 1.00 91.75 170 ARG A O 1
ATOM 1339 N N . PRO A 1 171 ? 0.744 12.020 -10.334 1.00 89.12 171 PRO A N 1
ATOM 1340 C CA . PRO A 1 171 ? 0.958 12.469 -11.695 1.00 89.12 171 PRO A CA 1
ATOM 1341 C C . PRO A 1 171 ? 1.411 13.926 -11.746 1.00 89.12 171 PRO A C 1
ATOM 1343 O O . PRO A 1 171 ? 0.828 14.797 -11.091 1.00 89.12 171 PRO A O 1
ATOM 1346 N N . MET A 1 172 ? 2.430 14.188 -12.561 1.00 87.50 172 MET A N 1
ATOM 1347 C CA . MET A 1 172 ? 2.831 15.548 -12.902 1.00 87.50 172 MET A CA 1
ATOM 1348 C C . MET A 1 172 ? 1.684 16.258 -13.636 1.00 87.50 172 MET A C 1
ATOM 1350 O O . MET A 1 172 ? 1.047 15.690 -14.535 1.00 87.50 172 MET A O 1
ATOM 1354 N N . ALA A 1 173 ? 1.387 17.488 -13.229 1.00 84.12 173 ALA A N 1
ATOM 1355 C CA . ALA A 1 173 ? 0.394 18.327 -13.875 1.00 84.12 173 ALA A CA 1
ATOM 1356 C C . ALA A 1 173 ? 0.977 18.940 -15.157 1.00 84.12 173 ALA A C 1
ATOM 1358 O O . ALA A 1 173 ? 2.179 19.164 -15.264 1.00 84.12 173 ALA A O 1
ATOM 1359 N N . LYS A 1 174 ? 0.117 19.255 -16.138 1.00 80.62 174 LYS A N 1
ATOM 1360 C CA . LYS A 1 174 ? 0.560 19.863 -17.410 1.00 80.62 174 LYS A CA 1
ATOM 1361 C C . LYS A 1 174 ? 1.313 21.183 -17.200 1.00 80.62 174 LYS A C 1
ATOM 1363 O O . LYS A 1 174 ? 2.288 21.435 -17.893 1.00 80.62 174 LYS A O 1
ATOM 1368 N N . ASN A 1 175 ? 0.863 21.988 -16.237 1.00 82.12 175 ASN A N 1
ATOM 1369 C CA . ASN A 1 175 ? 1.473 23.263 -15.861 1.00 82.12 175 ASN A CA 1
ATOM 1370 C C . ASN A 1 175 ? 1.974 23.178 -14.415 1.00 82.12 175 ASN A C 1
ATOM 1372 O O . ASN A 1 175 ? 1.462 23.869 -13.535 1.00 82.12 175 ASN A O 1
ATOM 1376 N N . GLU A 1 176 ? 2.936 22.290 -14.164 1.00 83.00 176 GLU A N 1
ATOM 1377 C CA . GLU A 1 176 ? 3.457 21.994 -12.823 1.00 83.00 176 GLU A CA 1
ATOM 1378 C C . GLU A 1 176 ? 3.884 23.265 -12.065 1.00 83.00 176 GLU A C 1
ATOM 1380 O O . GLU A 1 176 ? 3.481 23.452 -10.924 1.00 83.00 176 GLU A O 1
ATOM 1385 N N . MET A 1 177 ? 4.570 24.204 -12.735 1.00 77.56 177 MET A N 1
ATOM 1386 C CA . MET A 1 177 ? 5.009 25.481 -12.141 1.00 77.56 177 MET A CA 1
ATOM 1387 C C . MET A 1 177 ? 3.866 26.395 -11.673 1.00 77.56 177 MET A C 1
ATOM 1389 O O . MET A 1 177 ? 4.084 27.256 -10.829 1.00 77.56 177 MET A O 1
ATOM 1393 N N . MET A 1 178 ? 2.661 26.245 -12.232 1.00 70.62 178 MET A N 1
ATOM 1394 C CA . MET A 1 178 ? 1.482 27.038 -11.853 1.00 70.62 178 MET A CA 1
ATOM 1395 C C . MET A 1 178 ? 0.480 26.241 -11.013 1.00 70.62 178 MET A C 1
ATOM 1397 O O . MET A 1 178 ? -0.613 26.725 -10.722 1.00 70.62 178 MET A O 1
ATOM 1401 N N . THR A 1 179 ? 0.811 24.997 -10.670 1.00 72.81 179 THR A N 1
ATOM 1402 C CA . THR A 1 179 ? -0.066 24.131 -9.888 1.00 72.81 179 THR A CA 1
ATOM 1403 C C . THR A 1 179 ? 0.182 24.392 -8.408 1.00 72.81 179 THR A C 1
ATOM 1405 O O . THR A 1 179 ? 1.324 24.377 -7.960 1.00 72.81 179 THR A O 1
ATOM 1408 N N . ALA A 1 180 ? -0.884 24.639 -7.645 1.00 72.00 180 ALA A N 1
ATOM 1409 C CA . ALA A 1 180 ? -0.776 24.771 -6.196 1.00 72.00 180 ALA A CA 1
ATOM 1410 C C . ALA A 1 180 ? -0.222 23.478 -5.573 1.00 72.00 180 ALA A C 1
ATOM 1412 O O . ALA A 1 180 ? -0.512 22.378 -6.051 1.00 72.00 180 ALA A O 1
ATOM 1413 N N . GLU A 1 181 ? 0.550 23.607 -4.495 1.00 76.50 181 GLU A N 1
ATOM 1414 C CA . GLU A 1 181 ? 1.030 22.444 -3.751 1.00 76.50 181 GLU A CA 1
ATOM 1415 C C . GLU A 1 181 ? -0.143 21.634 -3.188 1.00 76.50 181 GLU A C 1
ATOM 1417 O O . GLU A 1 181 ? -1.062 22.164 -2.558 1.00 76.50 181 GLU A O 1
ATOM 1422 N N . TYR A 1 182 ? -0.088 20.319 -3.394 1.00 79.19 182 TYR A N 1
ATOM 1423 C CA . TYR A 1 182 ? -1.047 19.382 -2.822 1.00 79.19 182 TYR A CA 1
ATOM 1424 C C . TYR A 1 182 ? -0.555 18.946 -1.443 1.00 79.19 182 TYR A C 1
ATOM 1426 O O . TYR A 1 182 ? 0.123 17.933 -1.318 1.00 79.19 182 TYR A O 1
ATOM 1434 N N . ASP A 1 183 ? -0.876 19.703 -0.400 1.00 83.81 183 ASP A N 1
ATOM 1435 C CA . ASP A 1 183 ? -0.583 19.276 0.970 1.00 83.81 183 ASP A CA 1
ATOM 1436 C C . ASP A 1 183 ? -1.585 18.197 1.408 1.00 83.81 183 ASP A C 1
ATOM 1438 O O . ASP A 1 183 ? -2.741 18.489 1.721 1.00 83.81 183 ASP A O 1
ATOM 1442 N N . LEU A 1 184 ? -1.131 16.942 1.456 1.00 84.50 184 LEU A N 1
ATOM 1443 C CA . LEU A 1 184 ? -1.927 15.793 1.894 1.00 84.50 184 LEU A CA 1
ATOM 1444 C C . LEU A 1 184 ? -1.843 15.570 3.413 1.00 84.50 184 LEU A C 1
ATOM 1446 O O . LEU A 1 184 ? -1.820 14.441 3.914 1.00 84.50 184 LEU A O 1
ATOM 1450 N N . GLY A 1 185 ? -1.815 16.668 4.163 1.00 82.44 185 GLY A N 1
ATOM 1451 C CA . GLY A 1 185 ? -1.801 16.675 5.617 1.00 82.44 185 GLY A CA 1
ATOM 1452 C C . GLY A 1 185 ? -0.415 16.363 6.169 1.00 82.44 185 GLY A C 1
ATOM 1453 O O . GLY A 1 185 ? -0.223 15.372 6.879 1.00 82.44 185 GLY A O 1
ATOM 1454 N N . GLY A 1 186 ? 0.531 17.235 5.822 1.00 83.81 186 GLY A N 1
ATOM 1455 C CA . GLY A 1 186 ? 1.918 17.233 6.275 1.00 83.81 186 GLY A CA 1
ATOM 1456 C C . GLY A 1 186 ? 2.910 16.618 5.290 1.00 83.81 186 GLY A C 1
ATOM 1457 O O . GLY A 1 186 ? 4.090 16.567 5.612 1.00 83.81 186 GLY A O 1
ATOM 1458 N N . ILE A 1 187 ? 2.456 16.148 4.124 1.00 87.69 187 ILE A N 1
ATOM 1459 C CA . ILE A 1 187 ? 3.307 15.589 3.062 1.00 87.69 187 ILE A CA 1
ATOM 1460 C C . ILE A 1 187 ? 2.837 16.153 1.722 1.00 87.69 187 ILE A C 1
ATOM 1462 O O . ILE A 1 187 ? 1.640 16.130 1.432 1.00 87.69 187 ILE A O 1
ATOM 1466 N N . VAL A 1 188 ? 3.777 16.640 0.913 1.00 88.69 188 VAL A N 1
ATOM 1467 C CA . VAL A 1 188 ? 3.527 17.199 -0.422 1.00 88.69 188 VAL A CA 1
ATOM 1468 C C . VAL A 1 188 ? 4.008 16.189 -1.466 1.00 88.69 188 VAL A C 1
ATOM 1470 O O . VAL A 1 188 ? 5.212 16.008 -1.605 1.00 88.69 188 VAL A O 1
ATOM 1473 N N . PRO A 1 189 ? 3.117 15.504 -2.205 1.00 89.50 189 PRO A N 1
ATOM 1474 C CA . PRO A 1 189 ? 3.521 14.477 -3.156 1.00 89.50 189 PRO A CA 1
ATOM 1475 C C . PRO A 1 189 ? 4.334 15.028 -4.325 1.00 89.50 189 PRO A C 1
ATOM 1477 O O . PRO A 1 189 ? 3.950 16.028 -4.944 1.00 89.50 189 PRO A O 1
ATOM 1480 N N . ALA A 1 190 ? 5.379 14.298 -4.709 1.00 89.88 190 ALA A N 1
ATOM 1481 C CA . ALA A 1 190 ? 6.195 14.640 -5.866 1.00 89.88 190 ALA A CA 1
ATOM 1482 C C . ALA A 1 190 ? 5.452 14.355 -7.181 1.00 89.88 190 ALA A C 1
ATOM 1484 O O . ALA A 1 190 ? 4.903 13.269 -7.387 1.00 89.88 190 ALA A O 1
ATOM 1485 N N . GLY A 1 191 ? 5.447 15.331 -8.091 1.00 89.12 191 GLY A N 1
ATOM 1486 C CA . GLY A 1 191 ? 4.935 15.166 -9.448 1.00 89.12 191 GLY A CA 1
ATOM 1487 C C . GLY A 1 191 ? 5.894 14.340 -10.299 1.00 89.12 191 GLY A C 1
ATOM 1488 O O . GLY A 1 191 ? 7.009 14.770 -10.571 1.00 89.12 191 GLY A O 1
ATOM 1489 N N . ILE A 1 192 ? 5.452 13.169 -10.754 1.00 86.31 192 ILE A N 1
ATOM 1490 C CA . ILE A 1 192 ? 6.227 12.295 -11.639 1.00 86.31 192 ILE A CA 1
ATOM 1491 C C . ILE A 1 192 ? 5.528 12.208 -12.992 1.00 86.31 192 ILE A C 1
ATOM 1493 O O . ILE A 1 192 ? 4.317 11.956 -13.083 1.00 86.31 192 ILE A O 1
ATOM 1497 N N . ASP A 1 193 ? 6.295 12.444 -14.053 1.00 81.31 193 ASP A N 1
ATOM 1498 C CA . ASP A 1 193 ? 5.780 12.331 -15.409 1.00 81.31 193 ASP A CA 1
ATOM 1499 C C . ASP A 1 193 ? 5.512 10.867 -15.784 1.00 81.31 193 ASP A C 1
ATOM 1501 O O . ASP A 1 193 ? 6.165 9.939 -15.305 1.00 81.31 193 ASP A O 1
ATOM 1505 N N . GLY A 1 194 ? 4.509 10.645 -16.627 1.00 77.69 194 GLY A N 1
ATOM 1506 C CA . GLY A 1 194 ? 4.112 9.306 -17.045 1.00 77.69 194 GLY A CA 1
ATOM 1507 C C . GLY A 1 194 ? 3.353 8.502 -15.986 1.00 77.69 194 GLY A C 1
ATOM 1508 O O . GLY A 1 194 ? 3.227 7.293 -16.153 1.00 77.69 194 GLY A O 1
ATOM 1509 N N . LEU A 1 195 ? 2.814 9.124 -14.929 1.00 84.06 195 LEU A N 1
ATOM 1510 C CA . LEU A 1 195 ? 1.900 8.461 -13.978 1.00 84.06 195 LEU A CA 1
ATOM 1511 C C . LEU A 1 195 ? 0.418 8.800 -14.202 1.00 84.06 195 LEU A C 1
ATOM 1513 O O . LEU A 1 195 ? -0.454 8.229 -13.543 1.00 84.06 195 LEU A O 1
ATOM 1517 N N . GLN A 1 196 ? 0.099 9.709 -15.131 1.00 80.38 196 GLN A N 1
ATOM 1518 C CA . GLN A 1 196 ? -1.265 10.218 -15.355 1.00 80.38 196 GLN A CA 1
ATOM 1519 C C . GLN A 1 196 ? -2.269 9.098 -15.676 1.00 80.38 196 GLN A C 1
ATOM 1521 O O . GLN A 1 196 ? -3.446 9.183 -15.319 1.00 80.38 196 GLN A O 1
ATOM 1526 N N . TRP A 1 197 ? -1.798 8.032 -16.315 1.00 80.94 197 TRP A N 1
ATOM 1527 C CA . TRP A 1 197 ? -2.585 6.858 -16.677 1.00 80.94 197 TRP A CA 1
ATOM 1528 C C . TRP A 1 197 ? -2.581 5.768 -15.597 1.00 80.94 197 TRP A C 1
ATOM 1530 O O . TRP A 1 197 ? -3.576 5.056 -15.476 1.00 80.94 197 TRP A O 1
ATOM 1540 N N . LEU A 1 198 ? -1.535 5.666 -14.759 1.00 82.38 198 LEU A N 1
ATOM 1541 C CA . LEU A 1 198 ? -1.515 4.738 -13.613 1.00 82.38 198 LEU A CA 1
ATOM 1542 C C . LEU A 1 198 ? -2.664 5.065 -12.658 1.00 82.38 198 LEU A C 1
ATOM 1544 O O . LEU A 1 198 ? -3.379 4.181 -12.192 1.00 82.38 198 LEU A O 1
ATOM 1548 N N . VAL A 1 199 ? -2.881 6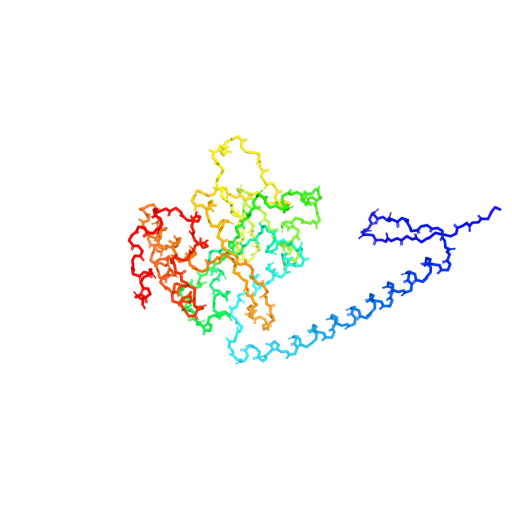.360 -12.412 1.00 83.06 199 VAL A N 1
ATOM 1549 C CA . VAL A 1 199 ? -4.005 6.829 -11.596 1.00 83.06 199 VAL A CA 1
ATOM 1550 C C . VAL A 1 199 ? -5.351 6.486 -12.232 1.00 83.06 199 VAL A C 1
ATOM 1552 O O . VAL A 1 199 ? -6.308 6.272 -11.506 1.00 83.06 199 VAL A O 1
ATOM 1555 N N . SER A 1 200 ? -5.439 6.369 -13.555 1.00 82.00 200 SER A N 1
ATOM 1556 C CA . SER A 1 200 ? -6.698 6.046 -14.247 1.00 82.00 200 SER A CA 1
ATOM 1557 C C . SER A 1 200 ? -6.901 4.541 -14.468 1.00 82.00 200 SER A C 1
ATOM 1559 O O . SER A 1 200 ? -7.932 4.138 -14.999 1.00 82.00 200 SER A O 1
ATOM 1561 N N . SER A 1 201 ? -5.924 3.711 -14.090 1.00 84.44 201 SER A N 1
ATOM 1562 C CA . SER A 1 201 ? -6.007 2.255 -14.222 1.00 84.44 201 SER A CA 1
ATOM 1563 C C . SER A 1 201 ? -6.964 1.665 -13.177 1.00 84.44 201 SER A C 1
ATOM 1565 O O . SER A 1 201 ? -7.122 2.256 -12.101 1.00 84.44 201 SER A O 1
ATOM 1567 N N . PRO A 1 202 ? -7.570 0.491 -13.444 1.00 86.38 202 PRO A N 1
ATOM 1568 C CA . PRO A 1 202 ? -8.392 -0.205 -12.461 1.00 86.38 202 PRO A CA 1
ATOM 1569 C C . PRO A 1 202 ? -7.679 -0.374 -11.120 1.00 86.38 202 PRO A C 1
ATOM 1571 O O . PRO A 1 202 ? -6.452 -0.496 -11.048 1.00 86.38 202 PRO A O 1
ATOM 1574 N N . ARG A 1 203 ? -8.458 -0.377 -10.039 1.00 90.38 203 ARG A N 1
ATOM 1575 C CA . ARG A 1 203 ? -7.926 -0.655 -8.705 1.00 90.38 203 ARG A CA 1
ATOM 1576 C C . ARG A 1 203 ? -7.836 -2.150 -8.493 1.00 90.38 203 ARG A C 1
ATOM 1578 O O . ARG A 1 203 ? -8.747 -2.895 -8.849 1.00 90.38 203 ARG A O 1
ATOM 1585 N N . PHE A 1 204 ? -6.729 -2.568 -7.901 1.00 95.06 204 PHE A N 1
ATOM 1586 C CA . PHE A 1 204 ? -6.514 -3.942 -7.506 1.00 95.06 204 PHE A CA 1
ATOM 1587 C C . PHE A 1 204 ? -6.478 -4.027 -5.989 1.00 95.06 204 PHE A C 1
ATOM 1589 O O . PHE A 1 204 ? -5.603 -3.446 -5.355 1.00 95.06 204 PHE A O 1
ATOM 1596 N N . GLU A 1 205 ? -7.416 -4.757 -5.404 1.00 96.38 205 GLU A N 1
ATOM 1597 C CA . GLU A 1 205 ? -7.521 -4.884 -3.954 1.00 96.38 205 GLU A CA 1
ATOM 1598 C C . GLU A 1 205 ? -7.242 -6.318 -3.507 1.00 96.38 205 GLU A C 1
ATOM 1600 O O . GLU A 1 205 ? -7.689 -7.291 -4.128 1.00 96.38 205 GLU A O 1
ATOM 1605 N N . ALA A 1 206 ? -6.509 -6.448 -2.404 1.00 97.12 206 ALA A N 1
ATOM 1606 C CA . ALA A 1 206 ? -6.201 -7.733 -1.796 1.00 97.12 206 ALA A CA 1
ATOM 1607 C C . ALA A 1 206 ? -6.037 -7.617 -0.278 1.00 97.12 206 ALA A C 1
ATOM 1609 O O . ALA A 1 206 ? -5.561 -6.611 0.244 1.00 97.12 206 ALA A O 1
ATOM 1610 N N . SER A 1 207 ? -6.368 -8.693 0.435 1.00 96.88 207 SER A N 1
ATOM 1611 C CA . SER A 1 207 ? -5.907 -8.902 1.807 1.00 96.88 207 SER A CA 1
ATOM 1612 C C . SER A 1 207 ? -4.719 -9.855 1.785 1.00 96.88 207 SER A C 1
ATOM 1614 O O . SER A 1 207 ? -4.880 -11.033 1.475 1.00 96.88 207 SER A O 1
ATOM 1616 N N . ALA A 1 208 ? -3.539 -9.341 2.117 1.00 97.00 208 ALA A N 1
ATOM 1617 C CA . ALA A 1 208 ? -2.328 -10.128 2.309 1.00 97.00 208 ALA A CA 1
ATOM 1618 C C . ALA A 1 208 ? -2.101 -10.398 3.806 1.00 97.00 208 ALA A C 1
ATOM 1620 O O . ALA A 1 208 ? -2.788 -9.842 4.668 1.00 97.00 208 ALA A O 1
ATOM 1621 N N . ILE A 1 209 ? -1.130 -11.249 4.134 1.00 97.62 209 ILE A N 1
ATOM 1622 C CA . ILE A 1 209 ? -0.729 -11.526 5.516 1.00 97.62 209 ILE A CA 1
ATOM 1623 C C . ILE A 1 209 ? 0.657 -10.928 5.753 1.00 97.62 209 ILE A C 1
ATOM 1625 O O . ILE A 1 209 ? 1.597 -11.181 4.998 1.00 97.62 209 ILE A O 1
ATOM 1629 N N . ALA A 1 210 ? 0.785 -10.144 6.818 1.00 97.69 210 ALA A N 1
ATOM 1630 C CA . ALA A 1 210 ? 2.059 -9.566 7.218 1.00 97.69 210 ALA A CA 1
ATOM 1631 C C . ALA A 1 210 ? 2.899 -10.521 8.065 1.00 97.69 210 ALA A C 1
ATOM 1633 O O . ALA A 1 210 ? 2.387 -11.497 8.602 1.00 97.69 210 ALA A O 1
ATOM 1634 N N . GLU A 1 211 ? 4.182 -10.212 8.235 1.00 96.94 211 GLU A N 1
ATOM 1635 C CA . GLU A 1 211 ? 5.142 -10.974 9.050 1.00 96.94 211 GLU A CA 1
ATOM 1636 C C . GLU A 1 211 ? 4.693 -11.189 10.505 1.00 96.94 211 GLU A C 1
ATOM 1638 O O . GLU A 1 211 ? 5.112 -12.138 11.164 1.00 96.94 211 GLU A O 1
ATOM 1643 N N . ASP A 1 212 ? 3.810 -10.333 11.030 1.00 96.81 212 ASP A N 1
ATOM 1644 C CA . ASP A 1 212 ? 3.185 -10.533 12.341 1.00 96.81 212 ASP A CA 1
ATOM 1645 C C . ASP A 1 212 ? 2.040 -11.563 12.340 1.00 96.81 212 ASP A C 1
ATOM 1647 O O . ASP A 1 212 ? 1.459 -11.830 13.389 1.00 96.81 212 ASP A O 1
ATOM 1651 N N . GLY A 1 213 ? 1.743 -12.164 11.186 1.00 97.69 213 GLY A N 1
ATOM 1652 C CA . GLY A 1 213 ? 0.673 -13.129 10.944 1.00 97.69 213 GLY A CA 1
ATOM 1653 C C . GLY A 1 213 ? -0.715 -12.504 10.802 1.00 97.69 213 GLY A C 1
ATOM 1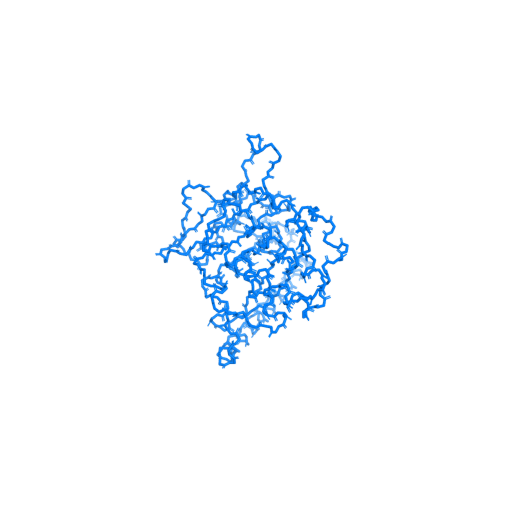654 O O . GLY A 1 213 ? -1.684 -13.223 10.546 1.00 97.69 213 GLY A O 1
ATOM 1655 N N . MET A 1 214 ? -0.835 -11.187 10.966 1.00 97.94 214 MET A N 1
ATOM 1656 C CA . MET A 1 214 ? -2.111 -10.484 10.914 1.00 97.94 214 MET A CA 1
ATOM 1657 C C . MET A 1 214 ? -2.410 -10.023 9.480 1.00 97.94 214 MET A C 1
ATOM 1659 O O . MET A 1 214 ? -1.489 -9.674 8.731 1.00 97.94 214 MET A O 1
ATOM 1663 N N . PRO A 1 215 ? -3.692 -9.968 9.078 1.00 97.31 215 PRO A N 1
ATOM 1664 C CA . PRO A 1 215 ? -4.053 -9.485 7.754 1.00 97.31 215 PRO A CA 1
ATOM 1665 C C . PRO A 1 215 ? -3.688 -8.006 7.578 1.00 97.31 215 PRO A C 1
ATOM 1667 O O . PRO A 1 215 ? -3.670 -7.214 8.528 1.00 97.31 215 PRO A O 1
ATOM 1670 N N . VAL A 1 216 ? -3.400 -7.634 6.340 1.00 97.88 216 VAL A N 1
ATOM 1671 C CA . VAL A 1 216 ? -3.233 -6.257 5.890 1.00 97.88 216 VAL A CA 1
ATOM 1672 C C . VAL A 1 216 ? -3.978 -6.106 4.572 1.00 97.88 216 VAL A C 1
ATOM 1674 O O . VAL A 1 216 ? -3.795 -6.897 3.648 1.00 97.88 216 VAL A O 1
ATOM 1677 N N . TRP A 1 217 ? -4.877 -5.130 4.512 1.00 97.69 217 TRP A N 1
ATOM 1678 C CA . TRP A 1 217 ? -5.572 -4.800 3.278 1.00 97.69 217 TRP A CA 1
ATOM 1679 C C . TRP A 1 217 ? -4.714 -3.842 2.451 1.00 97.69 217 TRP A C 1
ATOM 1681 O O . TRP A 1 217 ? -4.060 -2.950 2.993 1.00 97.69 217 TRP A O 1
ATOM 1691 N N . MET A 1 218 ? -4.675 -4.078 1.146 1.00 97.69 218 MET A N 1
ATOM 1692 C CA . MET A 1 218 ? -3.862 -3.345 0.190 1.00 97.69 218 MET A CA 1
ATOM 1693 C C . MET A 1 218 ? -4.745 -2.943 -0.983 1.00 97.69 218 MET A C 1
ATOM 1695 O O . MET A 1 218 ? -5.356 -3.803 -1.617 1.00 97.69 218 MET A O 1
ATOM 1699 N N . SER A 1 219 ? -4.770 -1.646 -1.284 1.00 95.56 219 SER A N 1
ATOM 1700 C CA . SER A 1 219 ? -5.293 -1.124 -2.542 1.00 95.56 219 SER A CA 1
ATOM 1701 C C . SER A 1 219 ? -4.117 -0.713 -3.414 1.00 95.56 219 SER A C 1
ATOM 1703 O O . SER A 1 219 ? -3.387 0.220 -3.084 1.00 95.56 219 SER A O 1
ATOM 1705 N N . CYS A 1 220 ? -3.945 -1.408 -4.526 1.00 95.50 220 CYS A N 1
ATOM 1706 C CA . CYS A 1 220 ? -2.833 -1.283 -5.453 1.00 95.50 220 CYS A CA 1
ATOM 1707 C C . CYS A 1 220 ? -3.320 -0.840 -6.836 1.00 95.50 220 CYS A C 1
ATOM 1709 O O . CYS A 1 220 ? -4.519 -0.806 -7.132 1.00 95.50 220 CYS A O 1
ATOM 1711 N N . ILE A 1 221 ? -2.366 -0.517 -7.703 1.00 92.56 221 ILE A N 1
ATOM 1712 C CA . ILE A 1 221 ? -2.629 -0.373 -9.138 1.00 92.56 221 ILE A CA 1
ATOM 1713 C C . ILE A 1 221 ? -2.907 -1.732 -9.793 1.00 92.56 221 ILE A C 1
ATOM 1715 O O . ILE A 1 221 ? -2.542 -2.775 -9.257 1.00 92.56 221 ILE A O 1
ATOM 1719 N N . ASP A 1 222 ? -3.554 -1.718 -10.957 1.00 94.19 222 ASP A N 1
ATOM 1720 C CA . ASP A 1 222 ? -3.798 -2.920 -11.758 1.00 94.19 222 ASP A CA 1
ATOM 1721 C C . ASP A 1 222 ? -2.474 -3.649 -12.091 1.00 94.19 222 ASP A C 1
ATOM 1723 O O . ASP A 1 222 ? -1.524 -3.001 -12.551 1.00 94.19 222 ASP A O 1
ATOM 1727 N N . PRO A 1 223 ? -2.380 -4.982 -11.911 1.00 95.44 223 PRO A N 1
ATOM 1728 C CA . PRO A 1 223 ? -1.156 -5.732 -12.195 1.00 95.44 223 PRO A CA 1
ATOM 1729 C C . PRO A 1 223 ? -0.733 -5.659 -13.670 1.00 95.44 223 PRO A C 1
ATOM 1731 O O . PRO A 1 223 ? 0.462 -5.665 -13.965 1.00 95.44 223 PRO A O 1
ATOM 1734 N N . ARG A 1 224 ? -1.674 -5.525 -14.612 1.00 93.69 224 ARG A N 1
ATOM 1735 C CA . ARG A 1 224 ? -1.361 -5.348 -16.037 1.00 93.69 224 ARG A CA 1
ATOM 1736 C C . ARG A 1 224 ? -0.729 -3.984 -16.281 1.00 93.69 224 ARG A C 1
ATOM 1738 O O . ARG A 1 224 ? 0.316 -3.896 -16.924 1.00 93.69 224 ARG A O 1
ATOM 1745 N N . ALA A 1 225 ? -1.315 -2.930 -15.710 1.00 92.56 225 ALA A N 1
ATOM 1746 C CA . ALA A 1 225 ? -0.758 -1.581 -15.775 1.00 92.56 225 ALA A CA 1
ATOM 1747 C C . ALA A 1 225 ? 0.628 -1.516 -15.112 1.00 92.56 225 ALA A C 1
ATOM 1749 O O . ALA A 1 225 ? 1.546 -0.919 -15.671 1.00 92.56 225 ALA A O 1
ATOM 1750 N N . PHE A 1 226 ? 0.808 -2.188 -13.968 1.00 93.88 226 PHE A N 1
ATOM 1751 C CA . PHE A 1 226 ? 2.104 -2.333 -13.303 1.00 93.88 226 PHE A CA 1
ATOM 1752 C C . PHE A 1 226 ? 3.139 -2.988 -14.223 1.00 93.88 226 PHE A C 1
ATOM 1754 O O . PHE A 1 226 ? 4.232 -2.450 -14.399 1.00 93.88 226 PHE A O 1
ATOM 1761 N N . ALA A 1 227 ? 2.807 -4.138 -14.817 1.00 94.19 227 ALA A N 1
ATOM 1762 C CA . ALA A 1 227 ? 3.733 -4.887 -15.659 1.00 94.19 227 ALA A CA 1
ATOM 1763 C C . ALA A 1 227 ? 4.156 -4.081 -16.893 1.00 94.19 227 ALA A C 1
ATOM 1765 O O . ALA A 1 227 ? 5.348 -3.950 -17.184 1.00 94.19 227 ALA A O 1
ATOM 1766 N N . LEU A 1 228 ? 3.185 -3.466 -17.569 1.00 92.06 228 LEU A N 1
ATOM 1767 C CA . LEU A 1 228 ? 3.422 -2.583 -18.705 1.00 92.06 228 LEU A CA 1
ATOM 1768 C C . LEU A 1 228 ? 4.283 -1.367 -18.320 1.00 92.06 228 LEU A C 1
ATOM 1770 O O . LEU A 1 228 ? 5.253 -1.054 -19.014 1.00 92.06 228 LEU A O 1
ATOM 1774 N N . HIS A 1 229 ? 3.990 -0.727 -17.180 1.00 90.06 229 HIS A N 1
ATOM 1775 C CA . HIS A 1 229 ? 4.779 0.391 -16.659 1.00 90.06 229 HIS A CA 1
ATOM 1776 C C . HIS A 1 229 ? 6.233 -0.003 -16.418 1.00 90.06 229 HIS A C 1
ATOM 1778 O O . HIS A 1 229 ? 7.152 0.651 -16.906 1.00 90.06 229 HIS A O 1
ATOM 1784 N N . LYS A 1 230 ? 6.450 -1.086 -15.667 1.00 91.81 230 LYS A N 1
ATOM 1785 C CA . LYS A 1 230 ? 7.785 -1.549 -15.290 1.00 91.81 230 LYS A CA 1
ATOM 1786 C C . LYS A 1 230 ? 8.614 -1.942 -16.504 1.00 91.81 230 LYS A C 1
ATOM 1788 O O . LYS A 1 230 ? 9.788 -1.580 -16.570 1.00 91.81 230 LYS A O 1
ATOM 1793 N N . ARG A 1 231 ? 7.996 -2.576 -17.507 1.00 92.31 231 ARG A N 1
ATOM 1794 C CA . ARG A 1 231 ? 8.648 -2.831 -18.794 1.00 92.31 231 ARG A CA 1
ATOM 1795 C C . ARG A 1 231 ? 9.077 -1.518 -19.445 1.00 92.31 231 ARG A C 1
ATOM 1797 O O . ARG A 1 231 ? 10.251 -1.369 -19.767 1.00 92.31 231 ARG A O 1
ATOM 1804 N N . TRP A 1 232 ? 8.165 -0.561 -19.601 1.00 89.81 232 TRP A N 1
ATOM 1805 C CA . TRP A 1 232 ? 8.473 0.725 -20.231 1.00 89.81 232 TRP A CA 1
ATOM 1806 C C . TRP A 1 232 ? 9.594 1.492 -19.503 1.00 89.81 232 TRP A C 1
ATOM 1808 O O . TRP A 1 232 ? 10.529 1.964 -20.153 1.00 89.81 232 TRP A O 1
ATOM 1818 N N . VAL A 1 233 ? 9.564 1.549 -18.164 1.00 88.06 233 VAL A N 1
ATOM 1819 C CA . VAL A 1 233 ? 10.619 2.183 -17.348 1.00 88.06 233 VAL A CA 1
ATOM 1820 C C . VAL A 1 233 ? 11.965 1.468 -17.514 1.00 88.06 233 VAL A C 1
ATOM 1822 O O . VAL A 1 233 ? 13.004 2.125 -17.586 1.00 88.06 233 VAL A O 1
ATOM 1825 N N . SER A 1 234 ? 11.969 0.137 -17.636 1.00 90.69 234 SER A N 1
ATOM 1826 C CA . SER A 1 234 ? 13.197 -0.641 -17.860 1.00 90.69 234 SER A CA 1
ATOM 1827 C C . SER A 1 234 ? 13.861 -0.377 -19.220 1.00 90.69 234 SER A C 1
ATOM 1829 O O . SER A 1 234 ? 15.033 -0.686 -19.407 1.00 90.69 234 SER A O 1
ATOM 1831 N N . LEU A 1 235 ? 13.148 0.219 -20.176 1.00 89.62 235 LEU A N 1
ATOM 1832 C CA . LEU A 1 235 ? 13.704 0.574 -21.483 1.00 89.62 235 LEU A CA 1
ATOM 1833 C C . LEU A 1 235 ? 14.271 2.001 -21.520 1.00 89.62 235 LEU A C 1
ATOM 1835 O O . LEU A 1 235 ? 14.932 2.367 -22.490 1.00 89.62 235 LEU A O 1
ATOM 1839 N N . GLN A 1 236 ? 14.055 2.806 -20.475 1.00 86.81 236 GLN A N 1
ATOM 1840 C CA . GLN A 1 236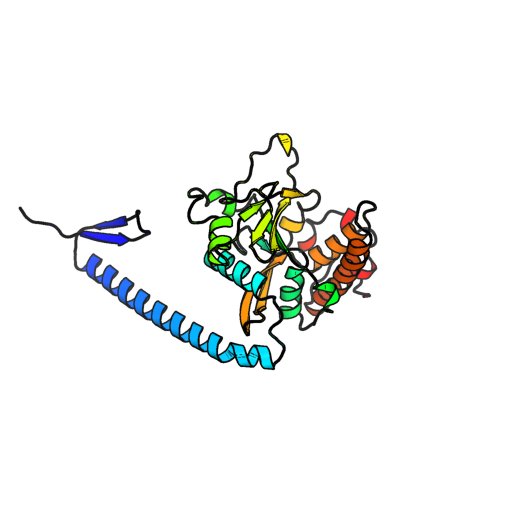 ? 14.539 4.184 -20.440 1.00 86.81 236 GLN A CA 1
ATOM 1841 C C . GLN A 1 236 ? 16.057 4.230 -20.244 1.00 86.81 236 GLN A C 1
ATOM 1843 O O . GLN A 1 236 ? 16.615 3.615 -19.329 1.00 86.81 236 GLN A O 1
ATOM 1848 N N . THR A 1 237 ? 16.738 5.011 -21.081 1.00 86.00 237 THR A N 1
ATOM 1849 C CA . THR A 1 237 ? 18.202 5.160 -21.052 1.00 86.00 237 THR A CA 1
ATOM 1850 C C . THR A 1 237 ? 18.697 5.801 -19.758 1.00 86.00 237 THR A C 1
ATOM 1852 O O . THR A 1 237 ? 19.750 5.414 -19.254 1.00 86.00 237 THR A O 1
ATOM 1855 N N . SER A 1 238 ? 17.904 6.707 -19.182 1.00 86.94 238 SER A N 1
ATOM 1856 C CA . SER A 1 238 ? 18.158 7.377 -17.902 1.00 86.94 238 SER A CA 1
ATOM 1857 C C . SER A 1 238 ? 17.986 6.471 -16.677 1.00 86.94 238 SER A C 1
ATOM 1859 O O . SER A 1 238 ? 18.361 6.856 -15.571 1.00 86.94 238 SER A O 1
ATOM 1861 N N . ARG A 1 239 ? 17.421 5.264 -16.835 1.00 86.38 239 ARG A N 1
ATOM 1862 C CA . ARG A 1 239 ? 17.176 4.354 -15.713 1.00 86.38 239 ARG A CA 1
ATOM 1863 C C . ARG A 1 239 ? 18.470 3.691 -15.252 1.00 86.38 239 ARG A C 1
ATOM 1865 O O . ARG A 1 239 ? 19.179 3.083 -16.058 1.00 86.38 239 ARG A O 1
ATOM 1872 N N . GLU A 1 240 ? 18.711 3.747 -13.944 1.00 87.44 240 GLU A N 1
ATOM 1873 C CA . GLU A 1 240 ? 19.851 3.122 -13.269 1.00 87.44 240 GLU A CA 1
ATOM 1874 C C . GLU A 1 240 ? 19.990 1.623 -13.633 1.00 87.44 240 GLU A C 1
ATOM 1876 O O . GLU A 1 240 ? 18.994 0.894 -13.566 1.00 87.44 240 GLU A O 1
ATOM 1881 N N . PRO A 1 241 ? 21.195 1.123 -13.983 1.00 87.50 241 PRO A N 1
ATOM 1882 C CA . PRO A 1 241 ? 21.377 -0.235 -14.510 1.00 87.50 241 PRO A CA 1
ATOM 1883 C C . PRO A 1 241 ? 20.844 -1.372 -13.625 1.00 87.50 241 PRO A C 1
ATOM 1885 O O . PRO A 1 241 ? 20.228 -2.309 -14.139 1.00 87.50 241 PRO A O 1
ATOM 1888 N N . LEU A 1 242 ? 21.045 -1.303 -12.303 1.00 85.31 242 LEU A N 1
ATOM 1889 C CA . LEU A 1 242 ? 20.551 -2.329 -11.373 1.00 85.31 242 LEU A CA 1
ATOM 1890 C C . LEU A 1 242 ? 19.019 -2.321 -11.292 1.00 85.31 242 LEU A C 1
ATOM 1892 O O . LEU A 1 242 ? 18.385 -3.375 -11.379 1.00 85.31 242 LEU A O 1
ATOM 1896 N N . LYS A 1 243 ? 18.414 -1.128 -11.219 1.00 87.00 243 LYS A N 1
ATOM 1897 C CA . LYS A 1 243 ? 16.953 -0.964 -11.228 1.00 87.00 243 LYS A CA 1
ATOM 1898 C C . LYS A 1 243 ? 16.347 -1.428 -12.545 1.00 87.00 243 LYS A C 1
ATOM 1900 O O . LYS A 1 243 ? 15.303 -2.062 -12.528 1.00 87.00 243 LYS A O 1
ATOM 1905 N N . ARG A 1 244 ? 17.039 -1.214 -13.668 1.00 90.44 244 ARG A N 1
ATOM 1906 C CA . ARG A 1 244 ? 16.600 -1.641 -15.002 1.00 90.44 244 ARG A CA 1
ATOM 1907 C C . ARG A 1 244 ? 16.324 -3.142 -15.082 1.00 90.44 244 ARG A C 1
ATOM 1909 O O . ARG A 1 244 ? 15.248 -3.548 -15.513 1.00 90.44 244 ARG A O 1
ATOM 1916 N N . ARG A 1 245 ? 17.286 -3.963 -14.645 1.00 90.31 245 ARG A N 1
ATOM 1917 C CA . ARG A 1 245 ? 17.150 -5.431 -14.648 1.00 90.31 245 ARG A CA 1
ATOM 1918 C C . ARG A 1 245 ? 16.000 -5.887 -13.755 1.00 90.31 245 ARG A C 1
ATOM 1920 O O . ARG A 1 245 ? 15.208 -6.734 -14.157 1.00 90.31 245 ARG A O 1
ATOM 1927 N N . ARG A 1 246 ? 15.886 -5.291 -12.566 1.00 90.56 246 ARG A N 1
ATOM 1928 C CA . ARG A 1 246 ? 14.810 -5.599 -11.622 1.00 90.56 246 ARG A CA 1
ATOM 1929 C C . ARG A 1 246 ? 13.437 -5.190 -12.149 1.00 90.56 246 ARG A C 1
ATOM 1931 O O . ARG A 1 246 ? 12.505 -5.975 -12.032 1.00 90.56 246 ARG A O 1
ATOM 1938 N N . ASP A 1 247 ? 13.314 -4.006 -12.743 1.00 92.44 247 ASP A N 1
ATOM 1939 C CA . ASP A 1 247 ? 12.062 -3.517 -13.326 1.00 92.44 247 ASP A CA 1
ATOM 1940 C C . ASP A 1 247 ? 11.585 -4.466 -14.443 1.00 92.44 247 ASP A C 1
ATOM 1942 O O . ASP A 1 247 ? 10.420 -4.859 -14.458 1.00 92.44 247 ASP A O 1
ATOM 1946 N N . ALA A 1 248 ? 12.489 -4.931 -15.315 1.00 91.94 248 ALA A N 1
ATOM 1947 C CA . ALA A 1 248 ? 12.159 -5.919 -16.346 1.00 91.94 248 ALA A CA 1
ATOM 1948 C C . ALA A 1 248 ? 11.707 -7.269 -15.754 1.00 91.94 248 ALA A C 1
ATOM 1950 O O . ALA A 1 248 ? 10.701 -7.834 -16.186 1.00 91.94 248 ALA A O 1
ATOM 1951 N N . ALA A 1 249 ? 12.408 -7.773 -14.733 1.00 93.12 249 ALA A N 1
ATOM 1952 C CA . ALA A 1 249 ? 12.049 -9.027 -14.072 1.00 93.12 249 ALA A CA 1
ATOM 1953 C C . ALA A 1 249 ? 10.703 -8.933 -13.327 1.00 93.12 249 ALA A C 1
ATOM 1955 O O . ALA A 1 249 ? 9.880 -9.845 -13.412 1.00 93.12 249 ALA A O 1
ATOM 1956 N N . GLN A 1 250 ? 10.436 -7.806 -12.656 1.00 95.06 250 GLN A N 1
ATOM 1957 C CA . GLN A 1 250 ? 9.141 -7.526 -12.032 1.00 95.06 250 GLN A CA 1
ATOM 1958 C C . GLN A 1 250 ? 8.021 -7.455 -13.077 1.00 95.06 250 GLN A C 1
ATOM 1960 O O . GLN A 1 250 ? 6.945 -7.996 -12.838 1.00 95.06 250 GLN A O 1
ATOM 1965 N N . ALA A 1 251 ? 8.259 -6.834 -14.237 1.00 94.44 251 ALA A N 1
ATOM 1966 C CA . ALA A 1 251 ? 7.266 -6.752 -15.307 1.00 94.44 251 ALA A CA 1
ATOM 1967 C C . ALA A 1 251 ? 6.817 -8.141 -15.787 1.00 94.44 251 ALA A C 1
ATOM 1969 O O . ALA A 1 251 ? 5.622 -8.422 -15.847 1.00 94.44 251 ALA A O 1
ATOM 1970 N N . ILE A 1 252 ? 7.781 -9.021 -16.061 1.00 93.19 252 ILE A N 1
ATOM 1971 C CA . ILE A 1 252 ? 7.556 -10.412 -16.480 1.00 93.19 252 ILE A CA 1
ATOM 1972 C C . ILE A 1 252 ? 6.787 -11.184 -15.401 1.00 93.19 252 ILE A C 1
ATOM 1974 O O . ILE A 1 252 ? 5.749 -11.789 -15.674 1.00 93.19 252 ILE A O 1
ATOM 1978 N N . ALA A 1 253 ? 7.264 -11.133 -14.156 1.00 94.69 253 ALA A N 1
ATOM 1979 C CA . ALA A 1 253 ? 6.671 -11.897 -13.068 1.00 94.69 253 ALA A CA 1
ATOM 1980 C C . ALA A 1 253 ? 5.233 -11.443 -12.762 1.00 94.69 253 ALA A C 1
ATOM 1982 O O . ALA A 1 253 ? 4.342 -12.273 -12.575 1.00 94.69 253 ALA A O 1
ATOM 1983 N N . VAL A 1 254 ? 4.982 -10.131 -12.742 1.00 95.88 254 VAL A N 1
ATOM 1984 C CA . VAL A 1 254 ? 3.640 -9.595 -12.485 1.00 95.88 254 VAL A CA 1
ATOM 1985 C C . VAL A 1 254 ? 2.696 -9.868 -13.651 1.00 95.88 254 VAL A C 1
ATOM 1987 O O . VAL A 1 254 ? 1.525 -10.153 -13.416 1.00 95.88 254 VAL A O 1
ATOM 1990 N N . ALA A 1 255 ? 3.174 -9.872 -14.895 1.00 94.38 255 ALA A N 1
ATOM 1991 C CA . ALA A 1 255 ? 2.334 -10.259 -16.021 1.00 94.38 255 ALA A CA 1
ATOM 1992 C C . ALA A 1 255 ? 1.915 -11.737 -15.968 1.00 94.38 255 ALA A C 1
ATOM 1994 O O . ALA A 1 255 ? 0.758 -12.053 -16.245 1.00 94.38 255 ALA A O 1
ATOM 1995 N N . LYS A 1 256 ? 2.792 -12.632 -15.494 1.00 93.19 256 LYS A N 1
ATOM 1996 C CA . LYS A 1 256 ? 2.406 -14.014 -15.173 1.00 93.19 256 LYS A CA 1
ATOM 1997 C C . LYS A 1 256 ? 1.329 -14.069 -14.084 1.00 93.19 256 LYS A C 1
ATOM 1999 O O . LYS A 1 256 ? 0.353 -14.800 -14.231 1.00 93.19 256 LYS A O 1
ATOM 2004 N N . ALA A 1 257 ? 1.463 -13.273 -13.019 1.00 95.12 257 ALA A N 1
ATOM 2005 C CA . ALA A 1 257 ? 0.434 -13.178 -11.980 1.00 95.12 257 ALA A CA 1
ATOM 2006 C C . ALA A 1 257 ? -0.903 -12.652 -12.538 1.00 95.12 257 ALA A C 1
ATOM 2008 O O . ALA A 1 257 ? -1.952 -13.204 -12.221 1.00 95.12 257 ALA A O 1
ATOM 2009 N N . ALA A 1 258 ? -0.877 -11.644 -13.417 1.00 94.50 258 ALA A N 1
ATOM 2010 C CA . ALA A 1 258 ? -2.066 -11.134 -14.099 1.00 94.50 258 ALA A CA 1
ATOM 2011 C C . ALA A 1 258 ? -2.747 -12.219 -14.952 1.00 94.50 258 ALA A C 1
ATOM 2013 O O . ALA A 1 258 ? -3.966 -12.373 -14.882 1.00 94.50 258 ALA A O 1
ATOM 2014 N N . SER A 1 259 ? -1.969 -13.027 -15.680 1.00 92.06 259 SER A N 1
ATOM 2015 C CA . SER A 1 259 ? -2.497 -14.156 -16.454 1.00 92.06 259 SER A CA 1
ATOM 2016 C C . SER A 1 259 ? -3.165 -15.213 -15.569 1.00 92.06 259 SER A C 1
ATOM 2018 O O . SER A 1 259 ? -4.238 -15.695 -15.922 1.00 92.06 259 SER A O 1
ATOM 2020 N N . LEU A 1 260 ? -2.577 -15.560 -14.417 1.00 93.56 260 LEU A N 1
ATOM 2021 C CA . LEU A 1 260 ? -3.180 -16.498 -13.453 1.00 93.56 260 LEU A CA 1
ATOM 2022 C C . LEU A 1 260 ? -4.485 -15.961 -12.850 1.00 93.56 260 LEU A C 1
ATOM 2024 O O . LEU A 1 260 ? -5.371 -16.731 -12.492 1.00 93.56 260 LEU A O 1
ATOM 2028 N N . LEU A 1 261 ? -4.615 -14.638 -12.770 1.00 94.38 261 LEU A N 1
ATOM 2029 C CA . LEU A 1 261 ? -5.833 -13.948 -12.349 1.00 94.38 261 LEU A CA 1
ATOM 2030 C C . LEU A 1 261 ? -6.879 -13.829 -13.472 1.00 94.38 261 LEU A C 1
ATOM 2032 O O . LEU A 1 261 ? -7.946 -13.263 -13.241 1.00 94.38 261 LEU A O 1
ATOM 2036 N N . GLY A 1 262 ? -6.587 -14.326 -14.680 1.00 92.25 262 GLY A N 1
ATOM 2037 C CA . GLY A 1 262 ? -7.462 -14.216 -15.849 1.00 92.25 262 GLY A CA 1
ATOM 2038 C C . GLY A 1 262 ? -7.543 -12.804 -16.440 1.00 92.25 262 GLY A C 1
ATOM 2039 O O . GLY A 1 262 ? -8.453 -12.518 -17.217 1.00 92.25 262 GLY A O 1
ATOM 2040 N N . LEU A 1 263 ? -6.617 -11.911 -16.080 1.00 91.81 263 LEU A N 1
ATOM 2041 C CA . LEU A 1 263 ? -6.621 -10.516 -16.513 1.00 91.81 263 LEU A CA 1
ATOM 2042 C C . LEU A 1 263 ? -5.938 -10.380 -17.879 1.00 91.81 263 LEU A C 1
ATOM 2044 O O . LEU A 1 263 ? -4.725 -10.543 -17.996 1.00 91.81 263 LEU A O 1
ATOM 2048 N N . GLN A 1 264 ? -6.720 -10.035 -18.902 1.00 89.06 264 GLN A N 1
ATOM 2049 C CA . GLN A 1 264 ? -6.232 -9.863 -20.274 1.00 89.06 264 GLN A CA 1
ATOM 2050 C C . GLN A 1 264 ? -5.640 -8.465 -20.489 1.00 89.06 264 GLN A C 1
ATOM 2052 O O . GLN A 1 264 ? -6.164 -7.475 -19.968 1.00 89.06 264 GLN A O 1
ATOM 2057 N N . PHE A 1 265 ? -4.548 -8.368 -21.248 1.00 87.19 265 PHE A N 1
ATOM 2058 C CA . PHE A 1 265 ? -3.846 -7.102 -21.497 1.00 87.19 265 PHE A CA 1
ATOM 2059 C C . PHE A 1 265 ? -4.413 -6.280 -22.669 1.00 87.19 265 PHE A C 1
ATOM 2061 O O . PHE A 1 265 ? -4.055 -5.116 -22.821 1.00 87.19 265 PHE A O 1
ATOM 2068 N N . ASP A 1 266 ? -5.297 -6.853 -23.480 1.00 82.00 266 ASP A N 1
ATOM 2069 C CA . ASP A 1 266 ? -6.035 -6.175 -24.555 1.00 82.00 266 ASP A CA 1
ATOM 2070 C C . ASP A 1 266 ? -7.387 -5.605 -24.085 1.00 82.00 266 ASP A C 1
ATOM 2072 O O . ASP A 1 266 ? -8.157 -5.043 -24.866 1.00 82.00 266 ASP A O 1
ATOM 2076 N N . ALA A 1 267 ? -7.684 -5.740 -22.793 1.00 82.44 267 ALA A N 1
ATOM 2077 C CA . ALA A 1 267 ? -8.975 -5.381 -22.246 1.00 82.44 267 ALA A CA 1
ATOM 2078 C C . ALA A 1 267 ? -9.204 -3.859 -22.252 1.00 82.44 267 ALA A C 1
ATOM 2080 O O . ALA A 1 267 ? -8.297 -3.056 -22.004 1.00 82.44 267 ALA A O 1
ATOM 2081 N N . LYS A 1 268 ? -10.459 -3.455 -22.487 1.00 83.75 268 LYS A N 1
ATOM 2082 C CA . LYS A 1 268 ? -10.865 -2.047 -22.617 1.00 83.75 268 LYS A CA 1
ATOM 2083 C C . LYS A 1 268 ? -10.531 -1.216 -21.378 1.00 83.75 268 LYS A C 1
ATOM 2085 O O . LYS A 1 268 ? -10.324 -0.014 -21.496 1.00 83.75 268 LYS A O 1
ATOM 2090 N N . GLU A 1 269 ? -10.437 -1.826 -20.200 1.00 83.19 269 GLU A N 1
ATOM 2091 C CA . GLU A 1 269 ? -10.069 -1.128 -18.966 1.00 83.19 269 GLU A CA 1
ATOM 2092 C C . GLU A 1 269 ? -8.654 -0.529 -19.011 1.00 83.19 269 GLU A C 1
ATOM 2094 O O . GLU A 1 269 ? -8.351 0.386 -18.246 1.00 83.19 269 GLU A O 1
ATOM 2099 N N . LEU A 1 270 ? -7.794 -1.003 -19.918 1.00 84.06 270 LEU A N 1
ATOM 2100 C CA . LEU A 1 270 ? -6.460 -0.454 -20.144 1.00 84.06 270 LEU A CA 1
ATOM 2101 C C . LEU A 1 270 ? -6.423 0.628 -21.233 1.00 84.06 270 LEU A C 1
ATOM 2103 O O . LEU A 1 270 ? -5.350 1.139 -21.541 1.00 84.06 270 LEU A O 1
ATOM 2107 N N . SER A 1 271 ? -7.562 1.045 -21.796 1.00 82.31 271 SER A N 1
ATOM 2108 C CA . SER A 1 271 ? -7.593 2.036 -22.885 1.00 82.31 271 SER A CA 1
ATOM 2109 C C . SER A 1 271 ? -7.081 3.425 -22.483 1.00 82.31 271 SER A C 1
ATOM 2111 O O . SER A 1 271 ? -6.825 4.260 -23.345 1.00 82.31 271 SER A O 1
ATOM 2113 N N . ALA A 1 272 ? -6.962 3.700 -21.179 1.00 80.25 272 ALA A N 1
ATOM 2114 C CA . ALA A 1 272 ? -6.369 4.931 -20.657 1.00 80.25 272 ALA A CA 1
ATOM 2115 C C . ALA A 1 272 ? -4.828 4.939 -20.729 1.00 80.25 272 ALA A C 1
ATOM 2117 O O . ALA A 1 272 ? -4.211 5.989 -20.531 1.00 80.25 272 ALA A O 1
ATOM 2118 N N . LEU A 1 273 ? -4.201 3.785 -20.985 1.00 83.19 273 LEU A N 1
ATOM 2119 C CA . LEU A 1 273 ? -2.756 3.658 -21.136 1.00 83.19 273 LEU A CA 1
ATOM 2120 C C . LEU A 1 273 ? -2.296 4.260 -22.480 1.00 83.19 273 LEU A C 1
ATOM 2122 O O . LEU A 1 273 ? -2.887 3.962 -23.519 1.00 83.19 273 LEU A O 1
ATOM 2126 N N . PRO A 1 274 ? -1.229 5.081 -22.506 1.00 83.12 274 PRO A N 1
ATOM 2127 C CA . PRO A 1 274 ? -0.660 5.594 -23.749 1.00 83.12 274 PRO A CA 1
ATOM 2128 C C . PRO A 1 274 ? -0.195 4.477 -24.691 1.00 83.12 274 PRO A C 1
ATOM 2130 O O . PRO A 1 274 ? 0.431 3.517 -24.249 1.00 83.12 274 PRO A O 1
ATOM 2133 N N . ALA A 1 275 ? -0.377 4.662 -26.004 1.00 83.50 275 ALA A N 1
ATOM 2134 C CA . ALA A 1 275 ? 0.065 3.705 -27.028 1.00 83.50 275 ALA A CA 1
ATOM 2135 C C . ALA A 1 275 ? 1.550 3.309 -26.889 1.00 83.50 275 ALA A C 1
ATOM 2137 O O . ALA A 1 275 ? 1.887 2.134 -26.998 1.00 83.50 275 ALA A O 1
ATOM 2138 N N . LYS A 1 276 ? 2.415 4.269 -26.526 1.00 82.06 276 LYS A N 1
ATOM 2139 C CA . LYS A 1 276 ? 3.860 4.065 -26.304 1.00 82.06 276 LYS A CA 1
ATOM 2140 C C . LYS A 1 276 ? 4.201 2.993 -25.265 1.00 82.06 276 LYS A C 1
ATOM 2142 O O . LYS A 1 276 ? 5.312 2.478 -25.242 1.00 82.06 276 LYS A O 1
ATOM 2147 N N . ILE A 1 277 ? 3.271 2.675 -24.372 1.00 83.75 277 ILE A N 1
ATOM 2148 C CA . ILE A 1 277 ? 3.464 1.661 -23.331 1.00 83.75 277 ILE A CA 1
ATOM 2149 C C . ILE A 1 277 ? 3.255 0.252 -23.876 1.00 83.75 277 ILE A C 1
ATOM 2151 O O . ILE A 1 277 ? 3.876 -0.698 -23.397 1.00 83.75 277 ILE A O 1
ATOM 2155 N N . PHE A 1 278 ? 2.416 0.129 -24.900 1.00 82.00 278 PHE A N 1
ATOM 2156 C CA . PHE A 1 278 ? 2.170 -1.124 -25.598 1.00 82.00 278 PHE A CA 1
ATOM 2157 C C . PHE A 1 278 ? 3.245 -1.429 -26.649 1.00 82.00 278 PHE A C 1
ATOM 2159 O O . PHE A 1 278 ? 3.352 -2.573 -27.084 1.00 82.00 278 PHE A O 1
ATOM 2166 N N . GLU A 1 279 ? 4.079 -0.455 -27.032 1.00 79.00 279 GLU A N 1
ATOM 2167 C CA . GLU A 1 279 ? 5.142 -0.652 -28.024 1.00 79.00 279 GLU A CA 1
ATOM 2168 C C . GLU A 1 279 ? 6.113 -1.779 -27.612 1.00 79.00 279 GLU A C 1
ATOM 2170 O O . GLU A 1 279 ? 6.808 -1.724 -26.586 1.00 79.00 279 GLU A O 1
ATOM 2175 N N . GLY A 1 280 ? 6.143 -2.842 -28.423 1.00 70.56 280 GLY A N 1
ATOM 2176 C CA . GLY A 1 280 ? 6.949 -4.047 -28.210 1.00 70.56 280 GLY A CA 1
ATOM 2177 C C . GLY A 1 280 ? 6.520 -4.900 -27.010 1.00 70.56 280 GLY A C 1
ATOM 2178 O O . GLY A 1 280 ? 7.293 -5.748 -26.553 1.00 70.56 280 GLY A O 1
ATOM 2179 N N . ALA A 1 281 ? 5.333 -4.663 -26.444 1.00 76.88 281 ALA A N 1
ATOM 2180 C CA . ALA A 1 281 ? 4.780 -5.472 -25.361 1.00 76.88 281 ALA A CA 1
ATOM 2181 C C . ALA A 1 281 ? 4.183 -6.802 -25.862 1.00 76.88 281 ALA A C 1
ATOM 2183 O O . ALA A 1 281 ? 3.613 -7.529 -25.058 1.00 76.88 281 ALA A O 1
ATOM 2184 N N . ASP A 1 282 ? 4.348 -7.152 -27.143 1.00 74.56 282 ASP A N 1
ATOM 2185 C CA . ASP A 1 282 ? 3.706 -8.295 -27.812 1.00 74.56 282 ASP A CA 1
ATOM 2186 C C . ASP A 1 282 ? 3.853 -9.620 -27.053 1.00 74.56 282 ASP A C 1
ATOM 2188 O O . ASP A 1 282 ? 2.903 -10.390 -26.966 1.00 74.56 282 ASP A O 1
ATOM 2192 N N . ALA A 1 283 ? 5.012 -9.872 -26.437 1.00 70.25 283 ALA A N 1
ATOM 2193 C CA . ALA A 1 283 ? 5.229 -11.066 -25.616 1.00 70.25 283 ALA A CA 1
ATOM 2194 C C . ALA A 1 283 ? 4.368 -11.077 -24.335 1.00 70.25 283 ALA A C 1
ATOM 2196 O O . ALA A 1 283 ? 3.802 -12.112 -23.984 1.00 70.25 283 ALA A O 1
ATOM 2197 N N . LEU A 1 284 ? 4.217 -9.919 -23.675 1.00 71.44 284 LEU A N 1
ATOM 2198 C CA . LEU A 1 284 ? 3.320 -9.758 -22.524 1.00 71.44 284 LEU A CA 1
ATOM 2199 C C . LEU A 1 284 ? 1.850 -9.846 -22.956 1.00 71.44 284 LEU A C 1
ATOM 2201 O O . LEU A 1 284 ? 1.055 -10.497 -22.285 1.00 71.44 284 LEU A O 1
ATOM 2205 N N . LEU A 1 285 ? 1.502 -9.222 -24.088 1.00 64.25 285 LEU A N 1
ATOM 2206 C CA . LEU A 1 285 ? 0.142 -9.199 -24.637 1.00 64.25 285 LEU A CA 1
ATOM 2207 C C . LEU A 1 285 ? -0.323 -10.584 -25.102 1.00 64.25 285 LEU A C 1
ATOM 2209 O O . LEU A 1 285 ? -1.482 -10.934 -24.918 1.00 64.25 285 LEU A O 1
ATOM 2213 N N . ALA A 1 286 ? 0.580 -11.389 -25.663 1.00 61.62 286 ALA A N 1
ATOM 2214 C CA . ALA A 1 286 ? 0.279 -12.733 -26.149 1.00 61.62 286 ALA A CA 1
ATOM 2215 C C . ALA A 1 286 ? 0.229 -13.799 -25.037 1.00 61.62 286 ALA A C 1
ATOM 2217 O O . ALA A 1 286 ? 0.070 -14.979 -25.350 1.00 61.62 286 ALA A O 1
ATOM 2218 N N . GLY A 1 287 ? 0.442 -13.426 -23.767 1.00 55.50 287 GLY A N 1
ATOM 2219 C CA . GLY A 1 287 ? 0.559 -14.381 -22.657 1.00 55.50 287 GLY A CA 1
ATOM 2220 C C . GLY A 1 287 ? 1.727 -15.364 -22.817 1.00 55.50 287 GLY A C 1
ATOM 2221 O O . GLY A 1 287 ? 1.748 -16.413 -22.178 1.00 55.50 287 GLY A O 1
ATOM 2222 N N . LYS A 1 288 ? 2.692 -15.047 -23.692 1.00 52.03 288 LYS A N 1
ATOM 2223 C CA . LYS A 1 288 ? 3.881 -15.857 -23.972 1.00 52.03 288 LYS A CA 1
ATOM 2224 C C . LYS A 1 288 ? 5.005 -15.387 -23.054 1.00 52.03 288 LYS A C 1
ATOM 2226 O O . LYS A 1 288 ? 5.907 -14.672 -23.489 1.00 52.03 288 LYS A O 1
ATOM 2231 N N . ILE A 1 289 ? 4.889 -15.737 -21.775 1.00 52.84 289 ILE A N 1
ATOM 2232 C CA . ILE A 1 289 ? 5.845 -15.388 -20.716 1.00 52.84 289 ILE A CA 1
ATOM 2233 C C . ILE A 1 289 ? 6.395 -16.656 -20.081 1.00 52.84 289 ILE A C 1
ATOM 2235 O O . ILE A 1 289 ? 5.572 -17.490 -19.640 1.00 52.84 289 ILE A O 1
#

pLDDT: mean 87.54, std 11.5, range [39.0, 97.94]

InterPro domains:
  IPR058575 Nucleotidyltransferase-like domain, bacterial [PF12281] (70-259)

Secondary structure (DSSP, 8-state):
-----EEEEE-SSS-EEEEEE--HHHHHHHHHHHHHHHHHHHHHHHHHHHHHHHHHHHHHTT-EEE-HHHHHHHHHHHHTT-BTTTEEEEGGGHHHHHHHHH-----HHHH--SEEEEEE-TTSTHHHH-S-TTTSSHHHHHHHH-TT-EEETTTTEEE-TT--EEEEEEEPPTTGGGSPP--SSS--PEEETT-TTTTTSPEEEEEEEETTS-EEEEEEE-HHHHHHHHHHHHT-TTS-HHHHHHHHHHHHHHHHHHHHTT--TT-GGGTTS-HHHHTT-HHHHTT--

Sequence (289 aa):
MGGRQYLYRIVDRYTHKSLGPRTAATEQLKQDYMTSRTANRSRITKLRKALEKSAPINRAMGLARVPRAAAKILRALDQARLLGDGLFVVGTHALYAYEARSGLVFQPELLATTDIDFLADVRSRLVLAIEDKKRTGILAALLKADPSFTVQGDLFRAVNDEGYFVDIIRPMAKNEMMTAEYDLGGIVPAGIDGLQWLVSSPRFEASAIAEDGMPVWMSCIDPRAFALHKRWVSLQTSREPLKRRRDAAQAIAVAKAASLLGLQFDAKELSALPAKIFEGADALLAGKI

Radius of gyration: 22.53 Å; chains: 1; bounding box: 60×50×65 Å

Organism: Hyphomicrobium sulfonivorans (NCBI:txid121290)

Foldseek 3Di:
DDDFAWDWDDPDPPDIDTPGTDDPVVVVVVVVVVVVVVVVVVVVVVVVVVLLVQLVVCVVVVQADQAPLVQLLLVLCVVLVNAPQFKAWADLNVVLQLCQQLVDDDDVLLNPDLETEIEGPCVTCLLVPVPPLADRFSVNSSCSSPVQWDADDPQQWIAGPVRRIYGYAYAQDPCNVPDDFRRRRRGTHHHDHPCPLQSQADWRWGWGHHNSSGTGIHIHTDLLVQLLVLQLLLPDPPDDPVSSVSSNVSSVVSLLSCVSVVHANPDPSSVSHDPSSCVVCVCSNVVVD